Protein 8U77 (pdb70)

Nearest PDB structures (foldseek):
  8u77-assembly3_E  TM=1.010E+00  e=1.715E-10  Saccharomyces cerevisiae
  8u77-assembly2_C  TM=9.886E-01  e=6.162E-10  Saccharomyces cerevisiae
  7uhe-assembly1_A  TM=9.486E-01  e=2.747E-10  Saccharomyces
  6lqz-assembly1_A  TM=8.870E-01  e=6.954E-09  Saccharomyces cerevisiae S288C
  5sva-assembly1_n  TM=7.171E-01  e=4.517E-07  Saccharomyces cerevisiae

Sequence (318 aa):
SVDLEKLAFGLTKLNEDDLVGVVQMVTDNKTPEMNVTNNVVEEGEFIIDLYSLPEGLLKSLWDYVKKNTEPKLLLKINLKKSVKGSVDLEKLAFGLTKLNEDDLVGVVQMVTDNKTPEMNVTNNNVEEGEFIIDLYSLPEGLLKSLWDYVKKNEPKLLLKINLKKVDLEKLAFGLTKLNEDDLVGVVQMVTDNKTPEMNVTNNVEEGEFIIDLYSLPEGLLKSLWDYVKKNTEPKLLLKINLSVDLEKLAFGLTKLNEDDLVGVVQMVTDNKTPEMNVTNNNVEEGEFIIDLYSLPEGLLKSLWDYVKKNTEPKLLLKINL

B-factor: mean 19.62, std 9.45, range [5.04, 66.41]

InterPro domains:
  IPR005033 YEATS [PTHR23195] (4-217)
  IPR016665 SAS complex subunit SAS5/transcription initiation factor TFIID subunit 14 [PIRSF016551] (2-243)
  IPR027353 NET domain [PF17035] (181-241)
  IPR038704 YEATS superfamily [G3DSA:2.60.40.1970] (1-137)
  IPR055129 YEATS domain [PF03366] (28-108)
  IPR055129 YEATS domain [PS51037] (1-134)

Solvent-accessible surface area: 15927 Å² total; per-residue (Å²): 145,18,62,31,41,94,0,0,51,8,0,17,101,12,94,95,118,32,2,68,22,0,8,96,44,0,49,101,79,78,58,112,131,20,88,14,55,50,54,124,136,63,14,18,11,37,0,22,0,57,32,12,63,85,51,17,8,112,54,0,67,52,49,6,114,175,57,101,85,29,50,0,18,0,22,0,47,49,131,115,89,65,17,43,82,2,33,6,9,95,0,0,31,9,0,20,139,12,91,74,111,44,1,54,35,6,7,98,53,1,48,101,81,78,57,114,47,20,29,23,48,50,62,122,128,97,14,30,28,30,2,1,0,22,7,0,62,49,55,18,0,98,59,3,46,86,88,10,149,171,103,103,23,28,0,18,0,41,0,38,40,126,193,37,33,27,18,104,0,0,52,10,0,17,104,12,94,108,115,31,0,55,28,2,5,100,43,1,47,101,62,74,34,124,77,7,87,24,53,42,74,124,176,126,18,39,19,30,2,23,0,55,31,13,18,27,0,9,4,90,21,0,68,71,73,6,116,162,58,100,32,18,42,0,16,0,42,0,79,101,142,12,57,29,34,94,0,0,40,4,0,19,112,12,91,116,116,42,3,60,37,7,4,100,55,1,49,102,76,77,57,118,139,18,84,16,52,48,72,122,161,115,21,26,16,30,1,15,1,59,42,9,64,104,55,27,2,93,66,4,38,77,74,0,140,159,66,70,53,32,70,0,11,0,38,0,46,110

Secondary structure (DSSP, 8-state):
---HHHHHHHHTTS-HHHHHHHHHHHHHH--GGG--EEETTTTEEEEEGGGS-HHHHHHHHHHHHHT-/-EEEEEEEEPP-/-EETTEEHHHHHHHHTTS-HHHHHHHHHHHHHH--TTS--EEETTTTEEEE-GGGS-HHHHHHHHHHHHH-/-EEEEEEEE---/--HHHHHHHHTTS-HHHHHHHHHHHHHH--GGG--EEETTTTEEEE-GGGS-HHHHHHHHHHHHHT-/-EEEEEEEE-/---HHHHHHHHTTS-HHHHHHHHHHHHHH--GGG--EEETTTTEEEE-GGGS-HHHHHHHHHHHHHH-/-EEEEEEEE-

Structure (mmCIF, N/CA/C/O backbone):
data_8U77
#
_entry.id   8U77
#
_cell.length_a   46.780
_cell.length_b   64.610
_cell.length_c   64.490
_cell.angle_alpha   90.00
_cell.angle_beta   101.53
_cell.angle_gamma   90.00
#
_symmetry.space_group_name_H-M   'P 1 21 1'
#
loop_
_entity.id
_entity.type
_entity.pdbx_description
1 polymer 'Transcription initiation factor TFIID subunit 14'
2 polymer 'Protein YNG1'
3 water water
#
loop_
_atom_site.group_PDB
_atom_site.id
_atom_site.type_symbol
_atom_site.label_atom_id
_atom_site.label_alt_id
_atom_site.label_comp_id
_atom_site.label_asym_id
_atom_site.label_entity_id
_atom_site.label_seq_id
_atom_site.pdbx_PDB_ins_code
_atom_site.Cartn_x
_atom_site.Cartn_y
_atom_site.Cartn_z
_atom_site.occupancy
_atom_site.B_iso_or_equiv
_atom_site.auth_seq_id
_atom_site.auth_comp_id
_atom_site.auth_asym_id
_atom_site.auth_atom_id
_atom_site.pdbx_PDB_model_num
ATOM 1 N N . SER A 1 5 ? 25.430 -0.713 -6.618 1.00 37.91 176 SER A N 1
ATOM 2 C CA . SER A 1 5 ? 24.091 -1.290 -6.671 1.00 34.29 176 SER A CA 1
ATOM 3 C C . SER A 1 5 ? 23.640 -1.693 -5.267 1.00 39.41 176 SER A C 1
ATOM 4 O O . SER A 1 5 ? 24.326 -2.453 -4.581 1.00 39.52 176 SER A O 1
ATOM 7 N N . VAL A 1 6 ? 22.484 -1.175 -4.845 1.00 30.20 177 VAL A N 1
ATOM 8 C CA . VAL A 1 6 ? 22.026 -1.372 -3.474 1.00 22.46 177 VAL A CA 1
ATOM 9 C C . VAL A 1 6 ? 21.653 -2.828 -3.239 1.00 20.93 177 VAL A C 1
ATOM 10 O O . VAL A 1 6 ? 20.962 -3.454 -4.053 1.00 15.05 177 VAL A O 1
ATOM 14 N N . ASP A 1 7 ? 22.099 -3.370 -2.107 1.00 22.25 178 ASP A N 1
ATOM 15 C CA . ASP A 1 7 ? 21.674 -4.696 -1.676 1.00 20.42 178 ASP A CA 1
ATOM 16 C C . ASP A 1 7 ? 20.269 -4.540 -1.100 1.00 20.12 178 ASP A C 1
ATOM 17 O O . ASP A 1 7 ? 20.092 -3.928 -0.043 1.00 15.87 178 ASP A O 1
ATOM 22 N N . LEU A 1 8 ? 19.268 -5.097 -1.789 1.00 12.72 179 LEU A N 1
ATOM 23 C CA . LEU A 1 8 ? 17.878 -4.804 -1.442 1.00 14.43 179 LEU A CA 1
ATOM 24 C C . LEU A 1 8 ? 17.470 -5.415 -0.106 1.00 15.28 179 LEU A C 1
ATOM 25 O O . LEU A 1 8 ? 16.647 -4.835 0.613 1.00 14.65 179 LEU A O 1
ATOM 30 N N . GLU A 1 9 ? 18.021 -6.576 0.240 1.00 15.99 180 GLU A N 1
ATOM 31 C CA . GLU A 1 9 ? 17.647 -7.221 1.493 1.00 14.51 180 GLU A CA 1
ATOM 32 C C . GLU A 1 9 ? 18.263 -6.499 2.680 1.00 16.28 180 GLU A C 1
ATOM 33 O O . GLU A 1 9 ? 17.637 -6.388 3.742 1.00 11.83 180 GLU A O 1
ATOM 39 N N . LYS A 1 10 ? 19.492 -5.999 2.516 1.00 15.41 181 LYS A N 1
ATOM 40 C CA . LYS A 1 10 ? 20.094 -5.161 3.547 1.00 16.58 181 LYS A CA 1
ATOM 41 C C . LYS A 1 10 ? 19.360 -3.835 3.663 1.00 15.30 181 LYS A C 1
ATOM 42 O O . LYS A 1 10 ? 19.244 -3.277 4.760 1.00 13.57 181 LYS A O 1
ATOM 48 N N . LEU A 1 11 ? 18.862 -3.316 2.539 1.00 13.88 182 LEU A N 1
ATOM 49 C CA . LEU A 1 11 ? 18.055 -2.102 2.575 1.00 17.70 182 LEU A CA 1
ATOM 50 C C . LEU A 1 11 ? 16.773 -2.330 3.361 1.00 10.70 182 LEU A C 1
ATOM 51 O O . LEU A 1 11 ? 16.418 -1.532 4.233 1.00 8.54 182 LEU A O 1
ATOM 56 N N . ALA A 1 12 ? 16.049 -3.406 3.037 1.00 11.00 183 ALA A N 1
ATOM 57 C CA . ALA A 1 12 ? 14.792 -3.694 3.719 1.00 12.53 183 ALA A CA 1
ATOM 58 C C . ALA A 1 12 ? 15.016 -3.848 5.216 1.00 10.10 183 ALA A C 1
ATOM 59 O O . ALA A 1 12 ? 14.280 -3.277 6.031 1.00 9.63 183 ALA A O 1
ATOM 61 N N . PHE A 1 13 ? 16.042 -4.612 5.595 1.00 10.32 184 PHE A N 1
ATOM 62 C CA . PHE A 1 13 ? 16.374 -4.765 7.007 1.00 10.78 184 PHE A CA 1
ATOM 63 C C . PHE A 1 13 ? 16.720 -3.424 7.638 1.00 12.24 184 PHE A C 1
ATOM 64 O O . PHE A 1 13 ? 16.226 -3.087 8.720 1.00 11.98 184 PHE A O 1
ATOM 72 N N . GLY A 1 14 ? 17.582 -2.648 6.977 1.00 9.97 185 GLY A N 1
ATOM 73 C CA . GLY A 1 14 ? 17.998 -1.373 7.537 1.00 14.93 185 GLY A CA 1
ATOM 74 C C . GLY A 1 14 ? 16.850 -0.397 7.696 1.00 8.95 185 GLY A C 1
ATOM 75 O O . GLY A 1 14 ? 16.846 0.420 8.620 1.00 14.36 185 GLY A O 1
ATOM 76 N N . LEU A 1 15 ? 15.859 -0.476 6.809 1.00 6.81 186 LEU A N 1
ATOM 77 C CA . LEU A 1 15 ? 14.691 0.389 6.918 1.00 8.50 186 LEU A CA 1
ATOM 78 C C . LEU A 1 15 ? 13.937 0.156 8.227 1.00 9.38 186 LEU A C 1
ATOM 79 O O . LEU A 1 15 ? 13.397 1.106 8.810 1.00 11.18 186 LEU A O 1
ATOM 84 N N . THR A 1 16 ? 13.906 -1.086 8.720 1.00 10.87 187 THR A N 1
ATOM 85 C CA . THR A 1 16 ? 13.227 -1.357 9.986 1.00 14.15 187 THR A CA 1
ATOM 86 C C . THR A 1 16 ? 14.001 -0.828 11.183 1.00 17.10 187 THR A C 1
ATOM 87 O O . THR A 1 16 ? 13.471 -0.847 12.300 1.00 13.83 187 THR A O 1
ATOM 91 N N . LYS A 1 17 ? 15.239 -0.383 10.983 1.00 14.45 188 LYS A N 1
ATOM 92 C CA . LYS A 1 17 ? 16.044 0.163 12.063 1.00 13.06 188 LYS A CA 1
ATOM 93 C C . LYS A 1 17 ? 15.814 1.653 12.259 1.00 16.41 188 LYS A C 1
ATOM 94 O O . LYS A 1 17 ? 16.383 2.239 13.183 1.00 16.55 188 LYS A O 1
ATOM 100 N N . LEU A 1 18 ? 15.004 2.274 11.411 1.00 12.87 189 LEU A N 1
ATOM 101 C CA . LEU A 1 18 ? 14.690 3.685 11.546 1.00 17.11 189 LEU A CA 1
ATOM 102 C C . LEU A 1 18 ? 13.654 3.890 12.643 1.00 18.02 189 LEU A C 1
ATOM 103 O O . LEU A 1 18 ? 12.828 3.015 12.913 1.00 16.94 189 LEU A O 1
ATOM 108 N N . ASN A 1 19 ? 13.699 5.058 13.281 1.00 14.27 190 ASN A N 1
ATOM 109 C CA . ASN A 1 19 ? 12.616 5.387 14.193 1.00 18.75 190 ASN A CA 1
ATOM 110 C C . ASN A 1 19 ? 11.353 5.730 13.397 1.00 19.03 190 ASN A C 1
ATOM 111 O O . ASN A 1 19 ? 11.351 5.764 12.161 1.00 12.91 190 ASN A O 1
ATOM 116 N N . GLU A 1 20 ? 10.265 5.978 14.129 1.00 18.18 191 GLU A N 1
ATOM 117 C CA . GLU A 1 20 ? 8.960 6.148 13.495 1.00 18.36 191 GLU A CA 1
ATOM 118 C C . GLU A 1 20 ? 8.953 7.341 12.545 1.00 16.47 191 GLU A C 1
ATOM 119 O O . GLU A 1 20 ? 8.473 7.242 11.408 1.00 14.54 191 GLU A O 1
ATOM 125 N N . ASP A 1 21 ? 9.481 8.483 12.992 1.00 11.31 192 ASP A N 1
ATOM 126 C CA . ASP A 1 21 ? 9.500 9.664 12.135 1.00 13.94 192 ASP A CA 1
ATOM 127 C C . ASP A 1 21 ? 10.334 9.428 10.879 1.00 14.96 192 ASP A C 1
ATOM 128 O O . ASP A 1 21 ? 9.915 9.776 9.769 1.00 11.68 192 ASP A O 1
ATOM 133 N N . ASP A 1 22 ? 11.525 8.844 11.032 1.00 14.71 193 ASP A N 1
ATOM 134 C CA . ASP A 1 22 ? 12.361 8.612 9.859 1.00 14.24 193 ASP A CA 1
ATOM 135 C C . ASP A 1 22 ? 11.735 7.599 8.911 1.00 10.79 193 ASP A C 1
ATOM 136 O O . ASP A 1 22 ? 11.920 7.696 7.693 1.00 11.22 193 ASP A O 1
ATOM 141 N N . LEU A 1 23 ? 10.994 6.627 9.434 1.00 13.32 194 LEU A N 1
ATOM 142 C CA . LEU A 1 23 ? 10.356 5.666 8.543 1.00 11.92 194 LEU A CA 1
ATOM 143 C C . LEU A 1 23 ? 9.194 6.309 7.791 1.00 12.34 194 LEU A C 1
ATOM 144 O O . LEU A 1 23 ? 8.947 5.986 6.623 1.00 12.11 194 LEU A O 1
ATOM 149 N N . VAL A 1 24 ? 8.474 7.226 8.446 1.00 9.77 195 VAL A N 1
ATOM 150 C CA . VAL A 1 24 ? 7.469 8.030 7.753 1.00 11.34 195 VAL A CA 1
ATOM 151 C C . VAL A 1 24 ? 8.122 8.856 6.655 1.00 11.04 195 VAL A C 1
ATOM 152 O O . VAL A 1 24 ? 7.546 9.056 5.578 1.00 10.38 195 VAL A O 1
ATOM 156 N N . GLY A 1 25 ? 9.332 9.356 6.913 1.00 11.36 196 GLY A N 1
ATOM 157 C CA . GLY A 1 25 ? 10.068 10.063 5.876 1.00 11.60 196 GLY A CA 1
ATOM 158 C C . GLY A 1 25 ? 10.395 9.183 4.684 1.00 10.46 196 GLY A C 1
ATOM 159 O O . GLY A 1 25 ? 10.437 9.657 3.545 1.00 10.71 196 GLY A O 1
ATOM 160 N N . VAL A 1 26 ? 10.648 7.895 4.929 1.00 10.10 197 VAL A N 1
ATOM 161 C CA . VAL A 1 26 ? 10.807 6.940 3.830 1.00 10.54 197 VAL A CA 1
ATOM 162 C C . VAL A 1 26 ? 9.517 6.829 3.033 1.00 10.31 197 VAL A C 1
ATOM 163 O O . VAL A 1 26 ? 9.526 6.808 1.796 1.00 8.97 197 VAL A O 1
ATOM 167 N N . VAL A 1 27 ? 8.392 6.711 3.739 1.00 11.30 198 VAL A N 1
ATOM 168 C CA . VAL A 1 27 ? 7.092 6.648 3.081 1.00 9.80 198 VAL A CA 1
ATOM 169 C C . VAL A 1 27 ? 6.858 7.906 2.257 1.00 11.85 198 VAL A C 1
ATOM 170 O O . VAL A 1 27 ? 6.379 7.841 1.117 1.00 8.91 198 VAL A O 1
ATOM 174 N N . GLN A 1 28 ? 7.217 9.067 2.814 1.00 10.37 199 GLN A N 1
ATOM 175 C CA . GLN A 1 28 ? 7.071 10.329 2.092 1.00 11.27 199 GLN A CA 1
ATOM 176 C C . GLN A 1 28 ? 7.879 10.318 0.803 1.00 8.16 199 GLN A C 1
ATOM 177 O O . GLN A 1 28 ? 7.363 10.645 -0.273 1.00 7.61 199 GLN A O 1
ATOM 183 N N . MET A 1 29 ? 9.157 9.944 0.895 1.00 9.07 200 MET A N 1
ATOM 184 C CA . MET A 1 29 ? 10.011 9.940 -0.289 1.00 11.35 200 MET A CA 1
ATOM 185 C C . MET A 1 29 ? 9.492 8.965 -1.340 1.00 9.94 200 MET A C 1
ATOM 186 O O . MET A 1 29 ? 9.500 9.270 -2.538 1.00 10.58 200 MET A O 1
ATOM 191 N N . VAL A 1 30 ? 9.008 7.798 -0.912 1.00 9.34 201 VAL A N 1
ATOM 192 C CA . VAL A 1 30 ? 8.552 6.807 -1.880 1.00 8.54 201 VAL A CA 1
ATOM 193 C C . VAL A 1 30 ? 7.266 7.266 -2.552 1.00 7.71 201 VAL A C 1
ATOM 194 O O . VAL A 1 30 ? 7.135 7.189 -3.778 1.00 12.36 201 VAL A O 1
ATOM 198 N N . THR A 1 31 ? 6.298 7.756 -1.771 1.00 9.60 202 THR A N 1
ATOM 199 C CA . THR A 1 31 ? 5.046 8.174 -2.397 1.00 10.74 202 THR A CA 1
ATOM 200 C C . THR A 1 31 ? 5.248 9.390 -3.295 1.00 10.27 202 THR A C 1
ATOM 201 O O . THR A 1 31 ? 4.573 9.509 -4.323 1.00 11.28 202 THR A O 1
ATOM 205 N N . ASP A 1 32 ? 6.198 10.273 -2.961 1.00 9.07 203 ASP A N 1
ATOM 206 C CA . ASP A 1 32 ? 6.453 11.440 -3.803 1.00 11.41 203 ASP A CA 1
ATOM 207 C C . ASP A 1 32 ? 7.138 11.079 -5.115 1.00 14.90 203 ASP A C 1
ATOM 208 O O . ASP A 1 32 ? 7.102 11.873 -6.059 1.00 18.80 203 ASP A O 1
ATOM 213 N N . ASN A 1 33 ? 7.772 9.916 -5.193 1.00 11.23 204 ASN A N 1
ATOM 214 C CA . ASN A 1 33 ? 8.512 9.528 -6.382 1.00 13.35 204 ASN A CA 1
ATOM 215 C C . ASN A 1 33 ? 7.881 8.353 -7.107 1.00 15.8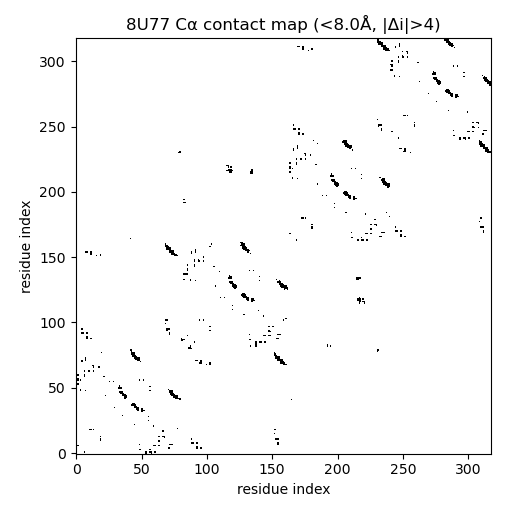7 204 ASN A C 1
ATOM 216 O O . ASN A 1 33 ? 8.393 7.937 -8.150 1.00 14.98 204 ASN A O 1
AT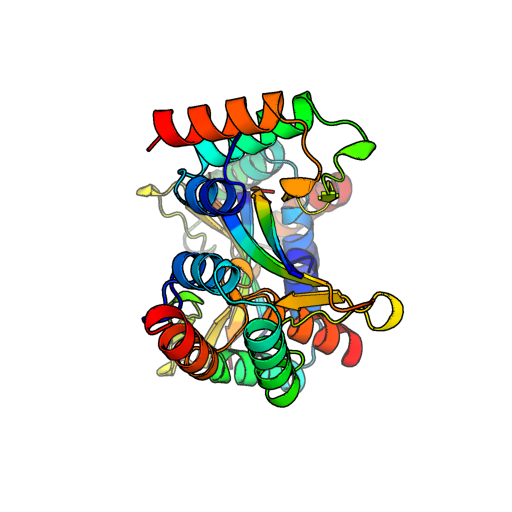OM 221 N N . LYS A 1 34 ? 6.776 7.828 -6.600 1.00 11.83 205 LYS A N 1
ATOM 222 C CA . LYS A 1 34 ? 6.252 6.571 -7.100 1.00 13.82 205 LYS A CA 1
ATOM 223 C C . LYS A 1 34 ? 5.496 6.753 -8.413 1.00 11.73 205 LYS A C 1
ATOM 224 O O . LYS A 1 34 ? 4.963 7.824 -8.724 1.00 10.82 205 LYS A O 1
ATOM 230 N N . THR A 1 35 ? 5.528 5.704 -9.214 1.00 13.35 206 THR A N 1
ATOM 231 C CA . THR A 1 35 ? 4.757 5.541 -10.434 1.00 12.61 206 THR A CA 1
ATOM 232 C C . THR A 1 35 ? 4.046 4.204 -10.320 1.00 11.93 206 THR A C 1
ATOM 233 O O . THR A 1 35 ? 4.407 3.380 -9.474 1.00 14.22 206 THR A O 1
ATOM 237 N N . PRO A 1 36 ? 3.024 3.955 -11.142 1.00 13.45 207 PRO A N 1
ATOM 238 C CA . PRO A 1 36 ? 2.335 2.657 -11.044 1.00 13.65 207 PRO A CA 1
ATOM 239 C C . PRO A 1 36 ? 3.260 1.469 -11.226 1.00 16.46 207 PRO A C 1
ATOM 240 O O . PRO A 1 36 ? 3.022 0.418 -10.618 1.00 14.87 207 PRO A O 1
ATOM 244 N N . GLU A 1 37 ? 4.326 1.611 -12.019 1.00 12.18 208 GLU A N 1
ATOM 245 C CA . GLU A 1 37 ? 5.220 0.489 -12.284 1.00 17.27 208 GLU A CA 1
ATOM 246 C C . GLU A 1 37 ? 6.080 0.102 -11.086 1.00 13.53 208 GLU A C 1
ATOM 247 O O . GLU A 1 37 ? 6.628 -1.001 -11.080 1.00 13.11 208 GLU A O 1
ATOM 253 N N . MET A 1 38 ? 6.231 0.959 -10.078 1.00 12.43 209 MET A N 1
ATOM 254 C CA . MET A 1 38 ? 7.035 0.527 -8.938 1.00 14.68 209 MET A CA 1
ATOM 255 C C . MET A 1 38 ? 6.247 -0.268 -7.911 1.00 13.90 209 MET A C 1
ATOM 256 O O . MET A 1 38 ? 6.809 -0.606 -6.863 1.00 14.68 209 MET A O 1
ATOM 261 N N . ASN A 1 39 ? 4.973 -0.558 -8.177 1.00 12.92 210 ASN A N 1
ATOM 262 C CA . ASN A 1 39 ? 4.223 -1.582 -7.450 1.00 19.41 210 ASN A CA 1
ATOM 263 C C . ASN A 1 39 ? 4.155 -1.290 -5.951 1.00 16.35 210 ASN A C 1
ATOM 264 O O . ASN A 1 39 ? 4.180 -2.200 -5.119 1.00 13.55 210 ASN A O 1
ATOM 269 N N . VAL A 1 40 ? 4.069 -0.010 -5.608 1.00 14.43 211 VAL A N 1
ATOM 270 C CA . VAL A 1 40 ? 3.897 0.401 -4.222 1.00 11.90 211 VAL A CA 1
ATOM 271 C C . VAL A 1 40 ? 2.424 0.282 -3.863 1.00 13.41 211 VAL A C 1
ATOM 272 O O . VAL A 1 40 ? 1.560 0.858 -4.535 1.00 13.89 211 VAL A O 1
ATOM 276 N N . THR A 1 41 ? 2.130 -0.474 -2.814 1.00 11.86 212 THR A N 1
ATOM 277 C CA . THR A 1 41 ? 0.769 -0.577 -2.313 1.00 15.22 212 THR A CA 1
ATOM 278 C C . THR A 1 41 ? 0.560 0.472 -1.234 1.00 10.80 212 THR A C 1
ATOM 279 O O . THR A 1 41 ? 1.334 0.543 -0.276 1.00 16.91 212 THR A O 1
ATOM 283 N N . ASN A 1 42 ? -0.473 1.294 -1.396 1.00 11.07 213 ASN A N 1
ATOM 284 C CA . ASN A 1 42 ? -0.861 2.271 -0.378 1.00 13.08 213 ASN A CA 1
ATOM 285 C C . ASN A 1 42 ? -2.361 2.117 -0.154 1.00 20.31 213 ASN A C 1
ATOM 286 O O . ASN A 1 42 ? -3.174 2.709 -0.871 1.00 17.21 213 ASN A O 1
ATOM 291 N N . ASN A 1 43 ? -2.719 1.289 0.823 1.00 18.09 214 ASN A N 1
ATOM 292 C CA . ASN A 1 43 ? -4.100 1.183 1.277 1.00 20.07 214 ASN A CA 1
ATOM 293 C C . ASN A 1 43 ? -4.420 2.460 2.035 1.00 19.48 214 ASN A C 1
ATOM 294 O O . ASN A 1 43 ? -4.125 2.599 3.224 1.00 22.66 214 ASN A O 1
ATOM 299 N N A VAL A 1 44 ? -5.022 3.410 1.322 0.26 18.67 215 VAL A N 1
ATOM 300 N N B VAL A 1 44 ? -5.027 3.406 1.323 0.74 18.52 215 VAL A N 1
ATOM 301 C CA A VAL A 1 44 ? -5.272 4.738 1.867 0.26 19.58 215 VAL A CA 1
ATOM 302 C CA B VAL A 1 44 ? -5.272 4.736 1.863 0.74 19.44 215 VAL A CA 1
ATOM 303 C C A VAL A 1 44 ? -6.289 4.671 3.002 0.26 25.74 215 VAL A C 1
ATOM 304 C C B VAL A 1 44 ? -6.289 4.673 2.998 0.74 25.83 215 VAL A C 1
ATOM 305 O O A VAL A 1 44 ? -6.177 5.397 3.997 0.26 24.59 215 VAL A O 1
ATOM 306 O O B VAL A 1 44 ? -6.175 5.403 3.989 0.74 24.51 215 VAL A O 1
ATOM 313 N N . GLU A 1 45 ? -7.287 3.790 2.880 1.00 27.46 216 GLU A N 1
ATOM 314 C CA . GLU A 1 45 ? -8.258 3.607 3.960 1.00 37.15 216 GLU A CA 1
ATOM 315 C C . GLU A 1 45 ? -7.596 3.136 5.248 1.00 38.34 216 GLU A C 1
ATOM 316 O O . GLU A 1 45 ? -7.955 3.587 6.343 1.00 39.52 216 GLU A O 1
ATOM 322 N N . GLU A 1 46 ? -6.636 2.227 5.142 1.00 37.04 217 GLU A N 1
ATOM 323 C CA . GLU A 1 46 ? -6.048 1.597 6.313 1.00 29.22 217 GLU A CA 1
ATOM 324 C C . GLU A 1 46 ? -4.758 2.268 6.764 1.00 31.52 217 GLU A C 1
ATOM 325 O O . GLU A 1 46 ? -4.182 1.850 7.774 1.00 31.07 217 GLU A O 1
ATOM 331 N N . GLY A 1 47 ? -4.304 3.298 6.056 1.00 27.49 218 GLY A N 1
ATOM 332 C CA . GLY A 1 47 ? -3.073 3.982 6.420 1.00 21.38 218 GLY A CA 1
ATOM 333 C C . GLY A 1 47 ? -1.846 3.097 6.371 1.00 23.82 218 GLY A C 1
ATOM 334 O O . GLY A 1 47 ? -0.942 3.246 7.203 1.00 25.04 218 GLY A O 1
ATOM 335 N N . GLU A 1 48 ? -1.791 2.170 5.418 1.00 22.60 219 GLU A N 1
ATOM 336 C CA . GLU A 1 48 ? -0.676 1.242 5.343 1.00 21.39 219 GLU A CA 1
ATOM 337 C C . GLU A 1 48 ? -0.036 1.270 3.963 1.00 21.13 219 GLU A C 1
ATOM 338 O O . GLU A 1 48 ? -0.697 1.467 2.937 1.00 14.66 219 GLU A O 1
ATOM 344 N N . PHE A 1 49 ? 1.272 1.067 3.966 1.00 11.77 220 PHE A N 1
ATOM 345 C CA . PHE A 1 49 ? 2.095 1.049 2.773 1.00 22.58 220 PHE A CA 1
ATOM 346 C C . PHE A 1 49 ? 2.773 -0.306 2.701 1.00 17.31 220 PHE A C 1
ATOM 347 O O . PHE A 1 49 ? 3.187 -0.851 3.728 1.00 17.13 220 PHE A O 1
ATOM 355 N N . ILE A 1 50 ? 2.890 -0.852 1.500 1.00 13.74 221 ILE A N 1
ATOM 356 C CA . ILE A 1 50 ? 3.728 -2.019 1.275 1.00 14.78 221 ILE A CA 1
ATOM 357 C C . ILE A 1 50 ? 4.697 -1.667 0.160 1.00 15.31 221 ILE A C 1
ATOM 358 O O . ILE A 1 50 ? 4.279 -1.429 -0.981 1.00 16.32 221 ILE A O 1
ATOM 363 N N . ILE A 1 51 ? 5.980 -1.615 0.492 1.00 16.66 222 ILE A N 1
ATOM 364 C CA . ILE A 1 51 ? 7.026 -1.274 -0.460 1.00 12.17 222 ILE A CA 1
ATOM 365 C C . ILE A 1 51 ? 7.667 -2.554 -0.969 1.00 19.57 222 ILE A C 1
ATOM 366 O O . ILE A 1 51 ? 8.104 -3.403 -0.181 1.00 12.35 222 ILE A O 1
ATOM 371 N N . ASP A 1 52 ? 7.712 -2.688 -2.286 1.00 16.18 223 ASP A N 1
ATOM 372 C CA . ASP A 1 52 ? 8.441 -3.746 -2.967 1.00 15.27 223 ASP A CA 1
ATOM 373 C C . ASP A 1 52 ? 9.709 -3.101 -3.521 1.00 14.16 223 ASP A C 1
ATOM 374 O O . ASP A 1 52 ? 9.691 -2.474 -4.583 1.00 10.98 223 ASP A O 1
ATOM 379 N N . LEU A 1 53 ? 10.812 -3.241 -2.786 1.00 11.54 224 LEU A N 1
ATOM 380 C CA . LEU A 1 53 ? 12.060 -2.608 -3.201 1.00 11.53 224 LEU A CA 1
ATOM 381 C C . LEU A 1 53 ? 12.531 -3.131 -4.553 1.00 15.62 224 LEU A C 1
ATOM 382 O O . LEU A 1 53 ? 13.227 -2.425 -5.287 1.00 13.53 224 LEU A O 1
ATOM 387 N N . TYR A 1 54 ? 12.151 -4.357 -4.903 1.00 14.93 225 TYR A N 1
ATOM 388 C CA . TYR A 1 54 ? 12.589 -4.984 -6.141 1.00 12.43 225 TYR A CA 1
ATOM 389 C C . TYR A 1 54 ? 11.959 -4.347 -7.373 1.00 18.10 225 TYR A C 1
ATOM 390 O O . TYR A 1 54 ? 12.392 -4.638 -8.492 1.00 18.14 225 TYR A O 1
ATOM 399 N N . SER A 1 55 ? 10.960 -3.486 -7.193 1.00 14.03 226 SER A N 1
ATOM 400 C CA . SER A 1 55 ? 10.314 -2.782 -8.290 1.00 18.21 226 SER A CA 1
ATOM 401 C C . SER A 1 55 ? 10.712 -1.316 -8.355 1.00 16.27 226 SER A C 1
ATOM 402 O O . SER A 1 55 ? 10.195 -0.586 -9.208 1.00 12.87 226 SER A O 1
ATOM 405 N N . LEU A 1 56 ? 11.635 -0.850 -7.446 1.00 10.61 227 LEU A N 1
ATOM 406 C CA . LEU A 1 56 ? 12.029 0.548 -7.442 1.00 10.63 227 LEU A CA 1
ATOM 407 C C . LEU A 1 56 ? 13.244 0.758 -8.339 1.00 11.64 227 LEU A C 1
ATOM 408 O O . LEU A 1 56 ? 14.090 -0.133 -8.467 1.00 10.10 227 LEU A O 1
ATOM 413 N N . PRO A 1 57 ? 13.348 1.928 -8.963 1.00 11.98 228 PRO A N 1
ATOM 414 C CA . PRO A 1 57 ? 14.543 2.240 -9.753 1.00 14.64 228 PRO A CA 1
ATOM 415 C C . PRO A 1 57 ? 15.763 2.428 -8.861 1.00 17.53 228 PRO A C 1
ATOM 416 O O . PRO A 1 57 ? 15.665 2.730 -7.670 1.00 11.60 228 PRO A O 1
ATOM 420 N N . GLU A 1 58 ? 16.936 2.258 -9.476 1.00 14.54 229 GLU A N 1
ATOM 421 C CA . GLU A 1 58 ? 18.185 2.220 -8.718 1.00 18.85 229 GLU A CA 1
ATOM 422 C C . GLU A 1 58 ? 18.487 3.551 -8.033 1.00 12.88 229 GLU A C 1
ATOM 423 O O . GLU A 1 58 ? 19.067 3.566 -6.943 1.00 16.35 229 GLU A O 1
ATOM 429 N N . GLY A 1 59 ? 18.098 4.673 -8.640 1.00 12.72 230 GLY A N 1
ATOM 430 C CA . GLY A 1 59 ? 18.332 5.959 -7.998 1.00 16.19 230 GLY A CA 1
ATOM 431 C C . GLY A 1 59 ? 17.553 6.114 -6.703 1.00 20.29 230 GLY A C 1
ATOM 432 O O . GLY A 1 59 ? 18.079 6.593 -5.693 1.00 15.11 230 GLY A O 1
ATOM 433 N N . LEU A 1 60 ? 16.281 5.714 -6.719 1.00 15.86 231 LEU A N 1
ATOM 434 C CA . LEU A 1 60 ? 15.474 5.768 -5.506 1.00 14.18 231 LEU A CA 1
ATOM 435 C C . LEU A 1 60 ? 15.996 4.802 -4.452 1.00 17.49 231 LEU A C 1
ATOM 436 O O . LEU A 1 60 ? 16.038 5.135 -3.261 1.00 15.08 231 LEU A O 1
ATOM 441 N N . LEU A 1 61 ? 16.406 3.603 -4.871 1.00 12.26 232 LEU A N 1
ATOM 442 C CA . LEU A 1 61 ? 16.996 2.654 -3.935 1.00 11.84 232 LEU A CA 1
ATOM 443 C C . LEU A 1 61 ? 18.260 3.223 -3.310 1.00 13.69 232 LEU A C 1
ATOM 444 O O . LEU A 1 61 ? 18.483 3.082 -2.105 1.00 11.26 232 LEU A O 1
ATOM 449 N N . LYS A 1 62 ? 19.102 3.870 -4.120 1.00 14.99 233 LYS A N 1
ATOM 450 C CA . LYS A 1 62 ? 20.296 4.507 -3.579 1.00 14.96 233 LYS A CA 1
ATOM 451 C C . LYS A 1 62 ? 19.942 5.619 -2.600 1.00 14.52 233 LYS A C 1
ATOM 452 O O . LYS A 1 62 ? 20.590 5.763 -1.556 1.00 15.92 233 LYS A O 1
ATOM 458 N N . SER A 1 63 ? 18.925 6.423 -2.922 1.00 13.79 234 SER A N 1
ATOM 459 C CA . SER A 1 63 ? 18.497 7.469 -1.999 1.00 13.51 234 SER A CA 1
ATOM 460 C C . SER A 1 63 ? 18.012 6.873 -0.686 1.00 11.55 234 SER A C 1
ATOM 461 O O . SER A 1 63 ? 18.299 7.409 0.390 1.00 10.55 234 SER A O 1
ATOM 464 N N . LEU A 1 64 ? 17.275 5.764 -0.758 1.00 12.93 235 LEU A N 1
ATOM 465 C CA . LEU A 1 64 ? 16.788 5.109 0.449 1.00 13.26 235 LEU A CA 1
ATOM 466 C C . LEU A 1 64 ? 17.935 4.546 1.274 1.00 13.91 235 LEU A C 1
ATOM 467 O O . LEU A 1 64 ? 17.944 4.673 2.504 1.00 10.93 235 LEU A O 1
ATOM 472 N N . TRP A 1 65 ? 18.910 3.924 0.611 1.00 15.14 236 TRP A N 1
ATOM 473 C CA . TRP A 1 65 ? 20.041 3.340 1.324 1.00 15.43 236 TRP A CA 1
ATOM 474 C C . TRP A 1 65 ? 20.848 4.415 2.044 1.00 13.15 236 TRP A C 1
ATOM 475 O O . TRP A 1 65 ? 21.143 4.289 3.237 1.00 11.70 236 TRP A O 1
ATOM 486 N N . ASP A 1 66 ? 21.196 5.493 1.335 1.00 10.46 237 ASP A N 1
ATOM 487 C CA . ASP A 1 66 ? 21.905 6.597 1.972 1.00 16.47 237 ASP A CA 1
ATOM 488 C C . ASP A 1 66 ? 21.085 7.191 3.112 1.00 17.25 237 ASP A C 1
ATOM 489 O O . ASP A 1 66 ? 21.637 7.584 4.147 1.00 17.10 237 ASP A O 1
ATOM 494 N N . TYR A 1 67 ? 19.760 7.255 2.941 1.00 15.76 238 TYR A N 1
ATOM 495 C CA . TYR A 1 67 ? 18.882 7.745 4.001 1.00 14.21 238 TYR A CA 1
ATOM 496 C C . TYR A 1 67 ? 18.964 6.859 5.234 1.00 14.71 238 TYR A C 1
ATOM 497 O O . TYR A 1 67 ? 18.985 7.354 6.368 1.00 11.50 238 TYR A O 1
ATOM 506 N N . VAL A 1 68 ? 19.004 5.544 5.029 1.00 11.51 239 VAL A N 1
ATOM 507 C CA . VAL A 1 68 ? 19.127 4.615 6.146 1.00 17.31 239 VAL A CA 1
ATOM 508 C C . VAL A 1 68 ? 20.464 4.805 6.846 1.00 14.84 239 VAL A C 1
ATOM 509 O O . VAL A 1 68 ? 20.529 4.902 8.076 1.00 12.55 239 VAL A O 1
ATOM 513 N N . LYS A 1 69 ? 21.550 4.871 6.069 1.00 13.74 240 LYS A N 1
ATOM 514 C CA . LYS A 1 69 ? 22.876 5.039 6.659 1.00 14.47 240 LYS A CA 1
ATOM 515 C C . LYS A 1 69 ? 22.985 6.356 7.416 1.00 13.86 240 LYS A C 1
ATOM 516 O O . LYS A 1 69 ? 23.598 6.416 8.489 1.00 17.55 240 LYS A O 1
ATOM 522 N N . LYS A 1 70 ? 22.381 7.422 6.884 1.00 14.26 241 LYS A N 1
ATOM 523 C CA . LYS A 1 70 ? 22.478 8.726 7.532 1.00 18.02 241 LYS A CA 1
ATOM 524 C C . LYS A 1 70 ? 21.693 8.783 8.839 1.00 19.09 241 LYS A C 1
ATOM 525 O O . LYS A 1 70 ? 22.040 9.560 9.735 1.00 19.77 241 LYS A O 1
ATOM 531 N N . ASN A 1 71 ? 20.642 7.979 8.974 1.00 13.49 242 ASN A N 1
ATOM 532 C CA . ASN A 1 71 ? 19.760 8.060 10.130 1.00 18.20 242 ASN A CA 1
ATOM 533 C C . ASN A 1 71 ? 19.878 6.848 11.045 1.00 20.12 242 ASN A C 1
ATOM 534 O O . ASN A 1 71 ? 18.965 6.565 11.829 1.00 18.76 242 ASN A O 1
ATOM 539 N N . THR A 1 72 ? 20.991 6.131 10.958 1.00 24.20 243 THR A N 1
ATOM 540 C CA . THR A 1 72 ? 21.319 5.068 11.900 1.00 26.96 243 THR A CA 1
ATOM 541 C C . THR A 1 72 ? 22.802 5.171 12.249 1.00 22.41 243 THR A C 1
ATOM 542 O O . THR A 1 72 ? 23.528 5.965 11.639 1.00 15.47 243 THR A O 1
ATOM 546 N N . GLU B 2 1 ? 12.577 -18.265 -4.670 1.00 24.45 1392 GLU B N 1
ATOM 547 C CA . GLU B 2 1 ? 13.129 -16.919 -4.773 1.00 19.75 1392 GLU B CA 1
ATOM 548 C C . GLU B 2 1 ? 12.538 -16.006 -3.709 1.00 19.28 1392 GLU B C 1
ATOM 549 O O . GLU B 2 1 ? 11.336 -15.729 -3.722 1.00 22.31 1392 GLU B O 1
ATOM 555 N N . PRO B 2 2 ? 13.384 -15.537 -2.792 1.00 17.61 1393 PRO B N 1
ATOM 556 C CA . PRO B 2 2 ? 12.896 -14.730 -1.669 1.00 14.27 1393 PRO B CA 1
ATOM 557 C C . PRO B 2 2 ? 12.872 -13.242 -1.979 1.00 19.02 1393 PRO B C 1
ATOM 558 O O . PRO B 2 2 ? 13.773 -12.690 -2.615 1.00 17.42 1393 PRO B O 1
ATOM 562 N N . LYS B 2 3 ? 11.812 -12.588 -1.514 1.00 12.00 1394 LYS B N 1
ATOM 563 C CA . LYS B 2 3 ? 11.704 -11.138 -1.577 1.00 17.98 1394 LYS B CA 1
ATOM 564 C C . LYS B 2 3 ? 11.199 -10.625 -0.238 1.00 13.55 1394 LYS B C 1
ATOM 565 O O . LYS B 2 3 ? 10.184 -11.106 0.272 1.00 14.04 1394 LYS B O 1
ATOM 571 N N . LEU B 2 4 ? 11.907 -9.661 0.330 1.00 9.20 1395 LEU B N 1
ATOM 572 C CA . LEU B 2 4 ? 11.453 -8.999 1.542 1.00 11.77 1395 LEU B CA 1
ATOM 573 C C . LEU B 2 4 ? 10.525 -7.856 1.148 1.00 15.86 1395 LEU B C 1
ATOM 574 O O . LEU B 2 4 ? 10.950 -6.906 0.483 1.00 18.57 1395 LEU B O 1
ATOM 579 N N . LEU B 2 5 ? 9.260 -7.961 1.534 1.00 12.86 1396 LEU B N 1
ATOM 580 C CA . LEU B 2 5 ? 8.328 -6.857 1.393 1.00 7.96 1396 LEU B CA 1
ATOM 581 C C . LEU B 2 5 ? 8.314 -6.064 2.690 1.00 13.45 1396 LEU B C 1
ATOM 582 O O . LEU B 2 5 ? 8.292 -6.639 3.782 1.00 14.23 1396 LEU B O 1
ATOM 587 N N . LEU B 2 6 ? 8.346 -4.744 2.570 1.00 10.28 1397 LEU B N 1
ATOM 588 C CA . LEU B 2 6 ? 8.335 -3.864 3.732 1.00 11.51 1397 LEU B CA 1
ATOM 589 C C . LEU B 2 6 ? 6.939 -3.273 3.872 1.00 11.55 1397 LEU B C 1
ATOM 590 O O . LEU B 2 6 ? 6.515 -2.450 3.055 1.00 12.94 1397 LEU B O 1
ATOM 595 N N . LYS B 2 7 ? 6.225 -3.708 4.899 1.00 12.19 1398 LYS B N 1
ATOM 596 C CA . LYS B 2 7 ? 4.907 -3.191 5.219 1.00 14.97 1398 LYS B CA 1
ATOM 597 C C . LYS B 2 7 ? 5.054 -2.157 6.321 1.00 14.56 1398 LYS B C 1
ATOM 598 O O . LYS B 2 7 ? 5.662 -2.434 7.360 1.00 16.20 1398 LYS B O 1
ATOM 604 N N . ILE B 2 8 ? 4.516 -0.967 6.088 1.00 11.31 1399 ILE B N 1
ATOM 605 C CA . ILE B 2 8 ? 4.588 0.125 7.049 1.00 13.06 1399 ILE B CA 1
ATOM 606 C C . ILE B 2 8 ? 3.168 0.562 7.359 1.00 13.75 1399 ILE B C 1
ATOM 607 O O . ILE B 2 8 ? 2.426 0.962 6.456 1.00 13.92 1399 ILE B O 1
ATOM 612 N N . ASN B 2 9 ? 2.787 0.471 8.626 1.00 12.90 1400 ASN B N 1
ATOM 613 C CA . ASN B 2 9 ? 1.471 0.899 9.074 1.00 18.54 1400 ASN B CA 1
ATOM 614 C C . ASN B 2 9 ? 1.606 2.257 9.737 1.00 16.49 1400 ASN B C 1
ATOM 615 O O . ASN B 2 9 ? 2.418 2.427 10.651 1.00 19.26 1400 ASN B O 1
ATOM 620 N N . LEU B 2 10 ? 0.834 3.220 9.257 1.00 14.58 1401 LEU B N 1
ATOM 621 C CA . LEU B 2 10 ? 0.893 4.581 9.759 1.00 18.41 1401 LEU B CA 1
ATOM 622 C C . LEU B 2 10 ? -0.186 4.823 10.802 1.00 20.31 1401 LEU B C 1
ATOM 623 O O . LEU B 2 10 ? -1.144 4.058 10.936 1.00 17.36 1401 LEU B O 1
ATOM 628 N N . LYS B 2 11 ? -0.004 5.905 11.550 1.00 25.41 1402 LYS B N 1
ATOM 629 C CA . LYS B 2 11 ? -1.033 6.370 12.463 1.00 35.84 1402 LYS B CA 1
ATOM 630 C C . LYS B 2 11 ? -2.299 6.687 11.669 1.00 31.36 1402 LYS B C 1
ATOM 631 O O . LYS B 2 11 ? -2.242 7.102 10.509 1.00 29.70 1402 LYS B O 1
ATOM 637 N N . LYS B 2 12 ? -3.453 6.465 12.279 1.00 37.22 1403 LYS B N 1
ATOM 638 C CA . LYS B 2 12 ? -4.702 6.761 11.579 1.00 33.53 1403 LYS B CA 1
ATOM 639 C C . LYS B 2 12 ? -5.350 8.033 12.105 1.00 28.47 1403 LYS B C 1
ATOM 640 O O . LYS B 2 12 ? -4.988 8.507 13.185 1.00 25.39 1403 LYS B O 1
ATOM 646 N N . SER C 1 1 ? 9.357 -6.454 15.825 1.00 27.97 172 SER C N 1
ATOM 647 C CA . SER C 1 1 ? 10.690 -6.511 16.417 1.00 31.23 172 SER C CA 1
ATOM 648 C C . SER C 1 1 ? 11.027 -7.903 16.966 1.00 28.17 172 SER C C 1
ATOM 649 O O . SER C 1 1 ? 11.670 -8.702 16.284 1.00 22.60 172 SER C O 1
ATOM 652 N N . VAL C 1 2 ? 10.607 -8.198 18.197 1.00 27.83 173 VAL C N 1
ATOM 653 C CA . VAL C 1 2 ? 11.016 -9.421 18.885 1.00 31.43 173 VAL C CA 1
ATOM 654 C C . VAL C 1 2 ? 9.795 -10.077 19.519 1.00 36.28 173 VAL C C 1
ATOM 655 O O . VAL C 1 2 ? 9.118 -9.459 20.351 1.00 38.24 173 VAL C O 1
ATOM 659 N N . LYS C 1 3 ? 9.518 -11.329 19.136 1.00 31.53 174 LYS C N 1
ATOM 660 C CA . LYS C 1 3 ? 8.543 -12.171 19.828 1.00 33.09 174 LYS C CA 1
ATOM 661 C C . LYS C 1 3 ? 9.310 -13.130 20.735 1.00 33.60 174 LYS C C 1
ATOM 662 O O . LYS C 1 3 ? 9.953 -14.070 20.256 1.00 29.61 174 LYS C O 1
ATOM 668 N N . GLY C 1 4 ? 9.237 -12.893 22.044 1.00 39.95 175 GLY C N 1
ATOM 669 C CA . GLY C 1 4 ? 10.004 -13.676 22.994 1.00 30.95 175 GLY C CA 1
ATOM 670 C C . GLY C 1 4 ? 11.495 -13.462 22.834 1.00 33.20 175 GLY C C 1
ATOM 671 O O . GLY C 1 4 ? 12.012 -12.383 23.140 1.00 42.19 175 GLY C O 1
ATOM 672 N N . SER C 1 5 ? 12.197 -14.478 22.338 1.00 29.38 176 SER C N 1
ATOM 673 C CA . SER C 1 5 ? 13.633 -14.393 22.135 1.00 26.85 176 SER C CA 1
ATOM 674 C C . SER C 1 5 ? 14.041 -14.248 20.674 1.00 22.82 176 SER C C 1
ATOM 675 O O . SER C 1 5 ? 15.204 -13.930 20.407 1.00 23.47 176 SER C O 1
ATOM 678 N N . VAL C 1 6 ? 13.133 -14.461 19.725 1.00 18.72 177 VAL C N 1
ATOM 679 C CA . VAL C 1 6 ? 13.479 -14.421 18.307 1.00 14.77 177 VAL C CA 1
ATOM 680 C C . VAL C 1 6 ? 13.359 -12.993 17.795 1.00 17.72 177 VAL C C 1
ATOM 681 O O . VAL C 1 6 ? 12.312 -12.351 17.942 1.00 15.37 177 VAL C O 1
ATOM 685 N N . ASP C 1 7 ? 14.438 -12.500 17.195 1.00 15.03 178 ASP C N 1
ATOM 686 C CA . ASP C 1 7 ? 14.450 -11.211 16.514 1.00 15.40 178 ASP C CA 1
ATOM 687 C C . ASP C 1 7 ? 13.846 -11.431 15.130 1.00 12.10 178 ASP C C 1
ATOM 688 O O . ASP C 1 7 ? 14.458 -12.078 14.273 1.00 12.43 178 ASP C O 1
ATOM 693 N N . LEU C 1 8 ? 12.648 -10.890 14.909 1.00 12.87 179 LEU C N 1
ATOM 694 C CA . LEU C 1 8 ? 11.898 -11.208 13.697 1.00 13.16 179 LEU C CA 1
ATOM 695 C C . LEU C 1 8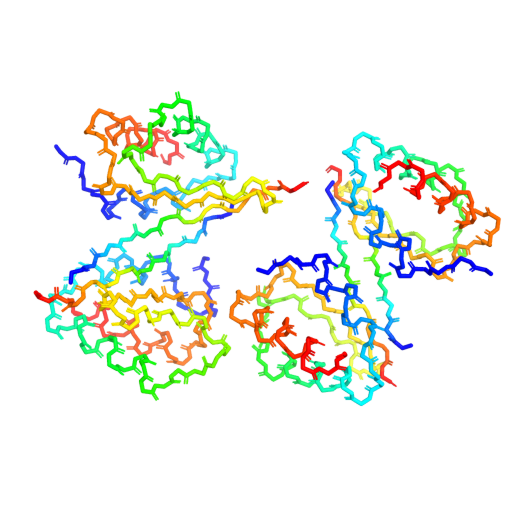 ? 12.552 -10.630 12.446 1.00 11.79 179 LEU C C 1
ATOM 696 O O . LEU C 1 8 ? 12.577 -11.285 11.396 1.00 11.14 179 LEU C O 1
ATOM 701 N N . GLU C 1 9 ? 13.072 -9.405 12.523 1.00 9.68 180 GLU C N 1
ATOM 702 C CA . GLU C 1 9 ? 13.700 -8.819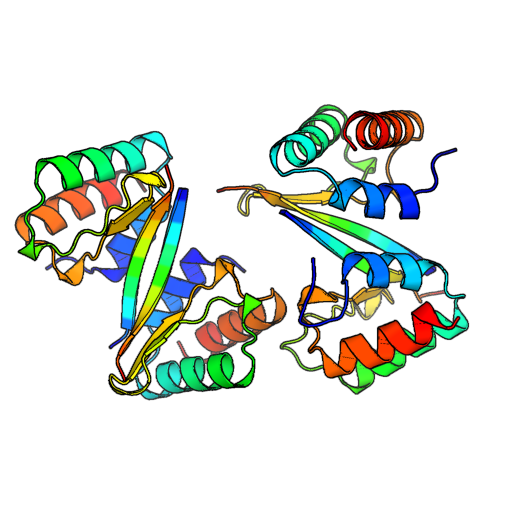 11.342 1.00 8.48 180 GLU C CA 1
ATOM 703 C C . GLU C 1 9 ? 15.018 -9.509 11.019 1.00 11.13 180 GLU C C 1
ATOM 704 O O . GLU C 1 9 ? 15.340 -9.722 9.844 1.00 11.36 180 GLU C O 1
ATOM 710 N N . LYS C 1 10 ? 15.803 -9.848 12.046 1.00 8.91 181 LYS C N 1
ATOM 711 C CA . LYS C 1 10 ? 17.012 -10.633 11.821 1.00 14.38 181 LYS C CA 1
ATOM 712 C C . LYS C 1 10 ? 16.678 -11.957 11.152 1.00 14.25 181 LYS C C 1
ATOM 713 O O . LYS C 1 10 ? 17.382 -12.396 10.236 1.00 12.29 181 LYS C O 1
ATOM 719 N N . LEU C 1 11 ? 15.597 -12.604 11.594 1.00 12.19 182 LEU C N 1
ATOM 720 C CA . LEU C 1 11 ? 15.191 -13.873 10.999 1.00 10.90 182 LEU C CA 1
ATOM 721 C C . LEU C 1 11 ? 14.719 -13.685 9.560 1.00 9.62 182 LEU C C 1
ATOM 722 O O . LEU C 1 11 ? 15.069 -14.480 8.678 1.00 10.57 182 LEU C O 1
ATOM 727 N N . ALA C 1 12 ? 13.901 -12.661 9.306 1.00 10.46 183 ALA C N 1
ATOM 728 C CA . ALA C 1 12 ? 13.447 -12.405 7.942 1.00 9.75 183 ALA C CA 1
ATOM 729 C C . ALA C 1 12 ? 14.635 -12.193 7.016 1.00 12.61 183 ALA C C 1
ATOM 730 O O . ALA C 1 12 ? 14.710 -12.782 5.931 1.00 9.94 183 ALA C O 1
ATOM 732 N N . PHE C 1 13 ? 15.590 -11.367 7.448 1.00 12.98 184 PHE C N 1
ATOM 733 C CA . PHE C 1 13 ? 16.772 -11.104 6.637 1.00 14.24 184 PHE C CA 1
ATOM 734 C C . PHE C 1 13 ? 17.577 -12.378 6.405 1.00 14.90 184 PHE C C 1
ATOM 735 O O . PHE C 1 13 ? 17.999 -12.664 5.278 1.00 12.50 184 PHE C O 1
ATOM 743 N N . GLY C 1 14 ? 17.794 -13.164 7.462 1.00 10.40 185 GLY C N 1
ATOM 744 C CA . GLY C 1 14 ? 18.549 -14.396 7.304 1.00 9.71 185 GLY C CA 1
ATOM 745 C C . GLY C 1 14 ? 17.858 -15.406 6.411 1.00 12.27 185 GLY C C 1
ATOM 746 O O . GLY C 1 14 ? 18.517 -16.192 5.727 1.00 11.24 185 GLY C O 1
ATOM 747 N N . LEU C 1 15 ? 16.523 -15.409 6.408 1.00 10.10 186 LEU C N 1
ATOM 748 C CA . LEU C 1 15 ? 15.787 -16.297 5.516 1.00 8.50 186 LEU C CA 1
ATOM 749 C C . LEU C 1 15 ? 16.128 -16.036 4.050 1.00 10.21 186 LEU C C 1
ATOM 750 O O . LEU C 1 15 ? 16.144 -16.973 3.244 1.00 10.97 186 LEU C O 1
ATOM 755 N N . THR C 1 16 ? 16.428 -14.784 3.689 1.00 13.42 187 THR C N 1
ATOM 756 C CA . THR C 1 16 ? 16.774 -14.468 2.305 1.00 11.35 187 THR C CA 1
ATOM 757 C C . THR C 1 16 ? 18.171 -14.936 1.908 1.00 17.88 187 THR C C 1
ATOM 758 O O . THR C 1 16 ? 18.489 -14.927 0.714 1.00 13.43 187 THR C O 1
ATOM 762 N N . LYS C 1 17 ? 19.006 -15.347 2.860 1.00 16.79 188 LYS C N 1
ATOM 763 C CA . LYS C 1 17 ? 20.311 -15.905 2.529 1.00 17.67 188 LYS C CA 1
ATOM 764 C C . LYS C 1 17 ? 20.254 -17.389 2.202 1.00 20.49 188 LYS C C 1
ATOM 765 O O . LYS C 1 17 ? 21.256 -17.948 1.743 1.00 20.66 188 LYS C O 1
ATOM 771 N N . LEU C 1 18 ? 19.120 -18.040 2.441 1.00 18.23 189 LEU C N 1
ATOM 772 C CA . LEU C 1 18 ? 18.967 -19.443 2.097 1.00 13.86 189 LEU C CA 1
ATOM 773 C C . LEU C 1 18 ? 18.841 -19.607 0.589 1.00 19.54 189 LEU C C 1
ATOM 774 O O . LEU C 1 18 ? 18.326 -18.734 -0.114 1.00 16.16 189 LEU C O 1
ATOM 779 N N . ASN C 1 19 ? 19.303 -20.749 0.090 1.00 21.62 190 ASN C N 1
ATOM 780 C CA . ASN C 1 19 ? 19.123 -21.049 -1.320 1.00 24.72 190 ASN C CA 1
ATOM 781 C C . ASN C 1 19 ? 17.687 -21.506 -1.567 1.00 20.47 190 ASN C C 1
ATOM 782 O O . ASN C 1 19 ? 16.877 -21.634 -0.643 1.00 17.33 190 ASN C O 1
ATOM 787 N N . GLU C 1 20 ? 17.369 -21.767 -2.835 1.00 21.73 191 GLU C N 1
ATOM 788 C CA . GLU C 1 20 ? 15.998 -22.108 -3.203 1.00 21.25 191 GLU C CA 1
ATOM 789 C C . GLU C 1 20 ? 15.521 -23.364 -2.482 1.00 18.43 191 GLU C C 1
ATOM 790 O O . GLU C 1 20 ? 14.409 -23.397 -1.944 1.00 13.40 191 GLU C O 1
ATOM 796 N N . ASP C 1 21 ? 16.355 -24.410 -2.449 1.00 15.98 192 ASP C N 1
ATOM 797 C CA . ASP C 1 21 ? 15.930 -25.669 -1.840 1.00 15.58 192 ASP C CA 1
ATOM 798 C C . ASP C 1 21 ? 15.636 -25.498 -0.355 1.00 12.21 192 ASP C C 1
ATOM 799 O O . ASP C 1 21 ? 14.661 -26.054 0.163 1.00 13.71 192 ASP C O 1
ATOM 804 N N . ASP C 1 22 ? 16.482 -24.753 0.349 1.00 16.43 193 ASP C N 1
ATOM 805 C CA . ASP C 1 22 ? 16.267 -24.539 1.776 1.00 14.00 193 ASP C CA 1
ATOM 806 C C . ASP C 1 22 ? 15.026 -23.690 2.022 1.00 14.99 193 ASP C C 1
ATOM 807 O O . ASP C 1 22 ? 14.307 -23.896 3.007 1.00 13.41 193 ASP C O 1
ATOM 812 N N . LEU C 1 23 ? 14.775 -22.719 1.146 1.00 13.91 194 LEU C N 1
ATOM 813 C CA . LEU C 1 23 ? 13.599 -21.872 1.293 1.00 15.79 194 LEU C CA 1
ATOM 814 C C . LEU C 1 23 ? 12.323 -22.659 1.053 1.00 10.66 194 LEU C C 1
ATOM 815 O O . LEU C 1 23 ? 11.316 -22.445 1.735 1.00 14.70 194 LEU C O 1
ATOM 820 N N . VAL C 1 24 ? 12.345 -23.565 0.075 1.00 10.85 195 VAL C N 1
ATOM 821 C CA . VAL C 1 24 ? 11.219 -24.468 -0.124 1.00 13.59 195 VAL C CA 1
ATOM 822 C C . VAL C 1 24 ? 11.000 -25.318 1.121 1.00 12.77 195 VAL C C 1
ATOM 823 O O . VAL C 1 24 ? 9.858 -25.584 1.519 1.00 11.10 195 VAL C O 1
ATOM 827 N N . GLY C 1 25 ? 12.091 -25.764 1.754 1.00 11.24 196 GLY C N 1
ATOM 828 C CA . GLY C 1 25 ? 11.965 -26.476 3.016 1.00 11.67 196 GLY C CA 1
ATOM 829 C C . GLY C 1 25 ? 11.307 -25.634 4.094 1.00 11.61 196 GLY C C 1
ATOM 830 O O . GLY C 1 25 ? 10.485 -26.131 4.867 1.00 11.66 196 GLY C O 1
ATOM 831 N N . VAL C 1 26 ? 11.659 -24.348 4.159 1.00 12.27 197 VAL C N 1
ATOM 832 C CA . VAL C 1 26 ? 11.000 -23.433 5.092 1.00 15.12 197 VAL C CA 1
ATOM 833 C C . VAL C 1 26 ? 9.510 -23.336 4.784 1.00 11.12 197 VAL C C 1
ATOM 834 O O . VAL C 1 26 ? 8.664 -23.447 5.679 1.00 10.74 197 VAL C O 1
ATOM 838 N N . VAL C 1 27 ? 9.169 -23.112 3.512 1.00 12.28 198 VAL C N 1
ATOM 839 C CA . VAL C 1 27 ? 7.765 -23.002 3.123 1.00 13.95 198 VAL C CA 1
ATOM 840 C C . VAL C 1 27 ? 7.024 -24.282 3.462 1.00 11.61 198 VAL C C 1
ATOM 841 O O . VAL C 1 27 ? 5.904 -24.252 3.988 1.00 10.09 198 VAL C O 1
ATOM 845 N N . GLN C 1 28 ? 7.647 -25.426 3.174 1.00 9.74 199 GLN C N 1
ATOM 846 C CA . GLN C 1 28 ? 7.049 -26.718 3.484 1.00 13.87 199 GLN C CA 1
ATOM 847 C C . GLN C 1 28 ? 6.759 -26.838 4.970 1.00 9.56 199 GLN C C 1
ATOM 848 O O . GLN C 1 28 ? 5.663 -27.234 5.384 1.00 8.75 199 GLN C O 1
ATOM 854 N N . MET C 1 29 ? 7.742 -26.497 5.791 1.00 11.79 200 MET C N 1
ATOM 855 C CA . MET C 1 29 ? 7.592 -26.669 7.227 1.00 14.40 200 MET C CA 1
ATOM 856 C C . MET C 1 29 ? 6.534 -25.717 7.780 1.00 10.52 200 MET C C 1
ATOM 857 O O . MET C 1 29 ? 5.720 -26.109 8.626 1.00 11.01 200 MET C O 1
ATOM 862 N N . VAL C 1 30 ? 6.468 -24.496 7.251 1.00 8.64 201 VAL C N 1
ATOM 863 C CA . VAL C 1 30 ? 5.428 -23.561 7.673 1.00 10.02 201 VAL C CA 1
ATOM 864 C C . VAL C 1 30 ? 4.054 -24.033 7.208 1.00 10.61 201 VAL C C 1
ATOM 865 O O . VAL C 1 30 ? 3.084 -24.000 7.973 1.00 10.40 201 VAL C O 1
ATOM 869 N N . THR C 1 31 ? 3.943 -24.461 5.946 1.00 9.87 202 THR C N 1
ATOM 870 C CA . THR C 1 31 ? 2.652 -24.920 5.435 1.00 10.00 202 THR C CA 1
ATOM 871 C C . THR C 1 31 ? 2.135 -26.115 6.221 1.00 11.24 202 THR C C 1
ATOM 872 O O . THR C 1 31 ? 0.932 -26.220 6.482 1.00 11.97 202 THR C O 1
ATOM 876 N N . ASP C 1 32 ? 3.029 -27.024 6.613 1.00 11.25 203 ASP C N 1
ATOM 877 C CA . ASP C 1 32 ? 2.593 -28.207 7.342 1.00 12.55 203 ASP C CA 1
ATOM 878 C C . ASP C 1 32 ? 2.102 -27.859 8.739 1.00 13.17 203 ASP C C 1
ATOM 879 O O . ASP C 1 32 ? 1.190 -28.512 9.257 1.00 15.60 203 ASP C O 1
ATOM 884 N N . ASN C 1 33 ? 2.679 -26.838 9.359 1.00 9.16 204 ASN C N 1
ATOM 885 C CA . ASN C 1 33 ? 2.333 -26.483 10.726 1.00 12.84 204 ASN C CA 1
ATOM 886 C C . ASN C 1 33 ? 1.356 -25.322 10.817 1.00 16.03 204 ASN C C 1
ATOM 887 O O . ASN C 1 33 ? 0.978 -24.942 11.929 1.00 13.61 204 ASN C O 1
ATOM 892 N N . LYS C 1 34 ? 0.920 -24.762 9.691 1.00 9.09 205 LYS C N 1
ATOM 893 C CA . LYS C 1 34 ? 0.200 -23.506 9.790 1.00 11.73 205 LYS C CA 1
ATOM 894 C C . LYS C 1 34 ? -1.236 -23.712 10.261 1.00 8.76 205 LYS C C 1
ATOM 895 O O . LYS C 1 34 ? -1.848 -24.767 10.085 1.00 8.20 205 LYS C O 1
ATOM 901 N N . THR C 1 35 ? -1.770 -22.660 10.852 1.00 9.64 206 THR C N 1
ATOM 902 C CA . THR C 1 35 ? -3.171 -22.516 11.200 1.00 11.89 206 THR C CA 1
ATOM 903 C C . THR C 1 35 ? -3.622 -21.208 10.579 1.00 9.65 206 THR C C 1
ATOM 904 O O . THR C 1 35 ? -2.788 -20.369 10.223 1.00 6.03 206 THR C O 1
ATOM 908 N N . PRO C 1 36 ? -4.935 -20.993 10.442 1.00 8.86 207 PRO C N 1
ATOM 909 C CA . PRO C 1 36 ? -5.412 -19.685 9.965 1.00 18.06 207 PRO C CA 1
ATOM 910 C C . PRO C 1 36 ? -5.118 -18.534 10.916 1.00 17.22 207 PRO C C 1
ATOM 911 O O . PRO C 1 36 ? -5.411 -17.384 10.571 1.00 24.89 207 PRO C O 1
ATOM 915 N N . GLU C 1 37 ? -4.549 -18.792 12.093 1.00 8.93 208 GLU C N 1
ATOM 916 C CA . GLU C 1 37 ? -4.106 -17.722 12.978 1.00 10.08 208 GLU C CA 1
ATOM 917 C C . GLU C 1 37 ? -2.700 -17.231 12.660 1.00 11.12 208 GLU C C 1
ATOM 918 O O . GLU C 1 37 ? -2.274 -16.221 13.225 1.00 12.39 208 GLU C O 1
ATOM 924 N N . MET C 1 38 ? -1.961 -17.910 11.790 1.00 12.26 209 MET C N 1
ATOM 925 C CA . MET C 1 38 ? -0.580 -17.528 11.534 1.00 10.94 209 MET C CA 1
ATOM 926 C C . MET C 1 38 ? -0.409 -16.645 10.309 1.00 7.18 209 MET C C 1
ATOM 927 O O . MET C 1 38 ? 0.728 -16.308 9.974 1.00 7.54 209 MET C O 1
ATOM 932 N N . ASN C 1 39 ? -1.498 -16.257 9.642 1.00 6.42 210 ASN C N 1
ATOM 933 C CA . ASN C 1 39 ? -1.434 -15.299 8.535 1.00 10.98 210 ASN C CA 1
ATOM 934 C C . ASN C 1 39 ? -0.421 -15.724 7.475 1.00 8.41 210 ASN C C 1
ATOM 935 O O . ASN C 1 39 ? 0.331 -14.906 6.942 1.00 11.29 210 ASN C O 1
ATOM 940 N N . VAL C 1 40 ? -0.378 -17.018 7.178 1.00 7.46 211 VAL C N 1
ATOM 941 C CA . VAL C 1 40 ? 0.435 -17.496 6.066 1.00 6.83 211 VAL C CA 1
ATOM 942 C C . VAL C 1 40 ? -0.386 -17.345 4.798 1.00 14.57 211 VAL C C 1
ATOM 943 O O . VAL C 1 40 ? -1.484 -17.899 4.690 1.00 13.67 211 VAL C O 1
ATOM 947 N N . THR C 1 41 ? 0.143 -16.597 3.841 1.00 10.53 212 THR C N 1
ATOM 948 C CA . THR C 1 41 ? -0.514 -16.378 2.563 1.00 12.99 212 THR C CA 1
ATOM 949 C C . THR C 1 41 ? 0.075 -17.326 1.535 1.00 13.48 212 THR C C 1
ATOM 950 O O . THR C 1 41 ? 1.297 -17.381 1.357 1.00 12.57 212 THR C O 1
ATOM 954 N N . ASN C 1 42 ? -0.789 -18.094 0.885 1.00 11.98 213 ASN C N 1
ATOM 955 C CA . ASN C 1 42 ? -0.385 -18.890 -0.268 1.00 9.66 213 ASN C CA 1
ATOM 956 C C . ASN C 1 42 ? -1.367 -18.580 -1.386 1.00 12.98 213 ASN C C 1
ATOM 957 O O . ASN C 1 42 ? -2.479 -19.114 -1.412 1.00 13.27 213 ASN C O 1
ATOM 962 N N A ASN C 1 43 ? -0.959 -17.716 -2.305 0.44 10.25 214 ASN C N 1
ATOM 963 N N B ASN C 1 43 ? -0.971 -17.686 -2.288 0.56 10.59 214 ASN C N 1
ATOM 964 C CA A ASN C 1 43 ? -1.741 -17.468 -3.510 0.44 11.61 214 ASN C CA 1
ATOM 965 C CA B ASN C 1 43 ? -1.710 -17.469 -3.528 0.56 11.80 214 ASN C CA 1
ATOM 966 C C A ASN C 1 43 ? -1.482 -18.646 -4.443 0.44 13.25 214 ASN C C 1
ATOM 967 C C B ASN C 1 43 ? -1.448 -18.682 -4.410 0.56 13.04 214 ASN C C 1
ATOM 968 O O A ASN C 1 43 ? -0.487 -18.673 -5.171 0.44 11.92 214 ASN C O 1
ATOM 969 O O B ASN C 1 43 ? -0.412 -18.772 -5.073 0.56 11.89 214 ASN C O 1
ATOM 978 N N . VAL C 1 44 ? -2.387 -19.630 -4.407 1.00 9.99 215 VAL C N 1
ATOM 979 C CA . VAL C 1 44 ? -2.137 -20.929 -5.032 1.00 12.56 215 VAL C CA 1
ATOM 980 C C . VAL C 1 44 ? -1.912 -20.783 -6.534 1.00 12.56 215 VAL C C 1
ATOM 981 O O . VAL C 1 44 ? -0.971 -21.357 -7.095 1.00 14.24 215 VAL C O 1
ATOM 985 N N . GLU C 1 45 ? -2.769 -20.010 -7.204 1.00 14.14 216 GLU C N 1
ATOM 986 C CA . GLU C 1 45 ? -2.648 -19.850 -8.653 1.00 14.53 216 GLU C CA 1
ATOM 987 C C . GLU C 1 45 ? -1.305 -19.242 -9.042 1.00 18.52 216 GLU C C 1
ATOM 988 O O . GLU C 1 45 ? -0.721 -19.609 -10.069 1.00 18.22 216 GLU C O 1
ATOM 994 N N . GLU C 1 46 ? -0.788 -18.326 -8.227 1.00 18.58 217 GLU C N 1
ATOM 995 C CA . GLU C 1 46 ? 0.452 -17.636 -8.554 1.00 17.03 217 GLU C CA 1
ATOM 996 C C . GLU C 1 46 ? 1.695 -18.344 -8.032 1.00 16.59 217 GLU C C 1
ATOM 997 O O . GLU C 1 46 ? 2.807 -17.895 -8.328 1.00 13.77 217 GLU C O 1
ATOM 1003 N N . GLY C 1 47 ? 1.540 -19.443 -7.294 1.00 11.84 218 GLY C N 1
ATOM 1004 C CA . GLY C 1 47 ? 2.692 -20.092 -6.685 1.00 14.64 218 GLY C CA 1
ATOM 1005 C C . GLY C 1 47 ? 3.413 -19.202 -5.697 1.00 17.68 218 GLY C C 1
ATOM 1006 O O . GLY C 1 47 ? 4.638 -19.290 -5.552 1.00 16.02 218 GLY C O 1
ATOM 1007 N N . GLU C 1 48 ? 2.674 -18.342 -5.013 1.00 16.48 219 GLU C N 1
ATOM 1008 C CA . GLU C 1 48 ? 3.227 -17.273 -4.200 1.00 11.02 219 GLU C CA 1
ATOM 1009 C C . GLU C 1 48 ? 2.998 -17.612 -2.738 1.00 15.37 219 GLU C C 1
ATOM 1010 O O . GLU C 1 48 ? 1.895 -18.024 -2.364 1.00 10.46 219 GLU C O 1
ATOM 1016 N N . PHE C 1 49 ? 4.033 -17.450 -1.919 1.00 10.43 220 PHE C N 1
ATOM 1017 C CA . PHE C 1 49 ? 3.936 -17.669 -0.483 1.00 13.31 220 PHE C CA 1
ATOM 1018 C C . PHE C 1 49 ? 4.424 -16.405 0.201 1.00 16.02 220 PHE C C 1
ATOM 1019 O O . PHE C 1 49 ? 5.494 -15.894 -0.145 1.00 13.55 220 PHE C O 1
ATOM 1027 N N . ILE C 1 50 ? 3.646 -15.893 1.151 1.00 10.01 221 ILE C N 1
ATOM 1028 C CA . ILE C 1 50 ? 4.072 -14.766 1.974 1.00 10.98 221 ILE C CA 1
ATOM 1029 C C . ILE C 1 50 ? 4.030 -15.206 3.428 1.00 10.86 221 ILE C C 1
ATOM 1030 O O . ILE C 1 50 ? 2.963 -15.557 3.953 1.00 9.12 221 ILE C O 1
ATOM 1035 N N . ILE C 1 51 ? 5.192 -15.217 4.066 1.00 7.48 222 ILE C N 1
ATOM 1036 C CA . ILE C 1 51 ? 5.311 -15.608 5.462 1.00 5.04 222 ILE C CA 1
ATOM 1037 C C . ILE C 1 51 ? 5.302 -14.345 6.307 1.00 7.99 222 ILE C C 1
ATOM 1038 O O . ILE C 1 51 ? 6.072 -13.410 6.053 1.00 9.10 222 ILE C O 1
ATOM 1043 N N . ASP C 1 52 ? 4.408 -14.309 7.287 1.00 9.75 223 ASP C N 1
ATOM 1044 C CA . ASP C 1 52 ? 4.326 -13.241 8.275 1.00 12.25 223 ASP C CA 1
ATOM 1045 C C . ASP C 1 52 ? 4.904 -13.802 9.570 1.00 11.72 223 ASP C C 1
ATOM 1046 O O . ASP C 1 52 ? 4.201 -14.435 10.354 1.00 8.05 223 ASP C O 1
ATOM 1051 N N . LEU C 1 53 ? 6.208 -13.579 9.784 1.00 10.02 224 LEU C N 1
ATOM 1052 C CA . LEU C 1 53 ? 6.866 -14.086 10.988 1.00 9.25 224 LEU C CA 1
ATOM 1053 C C . LEU C 1 53 ? 6.219 -13.541 12.250 1.00 7.58 224 LEU C C 1
ATOM 1054 O O . LEU C 1 53 ? 6.208 -14.211 13.289 1.00 9.47 224 LEU C O 1
ATOM 1059 N N . TYR C 1 54 ? 5.676 -12.331 12.170 1.00 8.64 225 TYR C N 1
ATOM 1060 C CA . TYR C 1 54 ? 5.055 -11.680 13.313 1.00 10.47 225 TYR C CA 1
ATOM 1061 C C . TYR C 1 54 ? 3.820 -12.428 13.798 1.00 9.16 225 TYR C C 1
ATOM 1062 O O . TYR C 1 54 ? 3.428 -12.261 14.957 1.00 10.77 225 TYR C O 1
ATOM 1071 N N . SER C 1 55 ? 3.213 -13.260 12.951 1.00 8.21 226 SER C N 1
ATOM 1072 C CA . SER C 1 55 ? 2.033 -14.037 13.312 1.00 9.39 226 SER C CA 1
ATOM 1073 C C . SER C 1 55 ? 2.344 -15.499 13.596 1.00 8.16 226 SER C C 1
ATOM 1074 O O . SER C 1 55 ? 1.419 -16.273 13.853 1.00 8.65 226 SER C O 1
ATOM 1077 N N . LEU C 1 56 ? 3.611 -15.898 13.545 1.00 10.21 227 LEU C N 1
ATOM 1078 C CA . LEU C 1 56 ? 4.040 -17.253 13.866 1.00 9.29 227 LEU C CA 1
ATOM 1079 C C . LEU C 1 56 ? 4.297 -17.375 15.365 1.00 11.87 227 LEU C C 1
ATOM 1080 O O . LEU C 1 56 ? 4.904 -16.481 15.962 1.00 10.34 227 LEU C O 1
ATOM 1085 N N . PRO C 1 57 ? 3.869 -18.462 15.999 1.00 15.92 228 PRO C N 1
ATOM 1086 C CA . PRO C 1 57 ? 4.205 -18.660 17.411 1.00 20.40 228 PRO C CA 1
ATOM 1087 C C . PRO C 1 57 ? 5.701 -18.895 17.569 1.00 15.99 228 PRO C C 1
ATOM 1088 O O . PRO C 1 57 ? 6.404 -19.264 16.625 1.00 10.41 228 PRO C O 1
ATOM 1092 N N . GLU C 1 58 ? 6.189 -18.649 18.788 1.00 15.67 229 GLU C N 1
ATOM 1093 C CA . GLU C 1 58 ? 7.630 -18.638 19.024 1.00 17.83 229 GLU C CA 1
ATOM 1094 C C . GLU C 1 58 ? 8.266 -20.005 18.792 1.00 13.64 229 GLU C C 1
ATOM 1095 O O . GLU C 1 58 ? 9.419 -20.079 18.354 1.00 15.42 229 GLU C O 1
ATOM 1101 N N . GLY C 1 59 ? 7.553 -21.093 19.093 1.00 17.28 230 GLY C N 1
ATOM 1102 C CA . GLY C 1 59 ? 8.112 -22.413 18.836 1.00 18.13 230 GLY C CA 1
ATOM 1103 C C . GLY C 1 59 ? 8.477 -22.597 17.376 1.00 23.09 230 GLY C C 1
ATOM 1104 O O . GLY C 1 59 ? 9.573 -23.059 17.044 1.00 15.25 230 GLY C O 1
ATOM 1105 N N . LEU C 1 60 ? 7.557 -22.219 16.485 1.00 14.66 231 LEU C N 1
ATOM 1106 C CA . LEU C 1 60 ? 7.826 -22.198 15.051 1.00 15.41 231 LEU C CA 1
ATOM 1107 C C . LEU C 1 60 ? 8.991 -21.270 14.716 1.00 10.75 231 LEU C C 1
ATOM 1108 O O . LEU C 1 60 ? 9.870 -21.622 13.918 1.00 13.57 231 LEU C O 1
ATOM 1113 N N . LEU C 1 61 ? 9.017 -20.083 15.325 1.00 9.98 232 LEU C N 1
ATOM 1114 C CA . LEU C 1 61 ? 10.051 -19.095 15.024 1.00 13.05 232 LEU C CA 1
ATOM 1115 C C . LEU C 1 61 ? 11.430 -19.583 15.455 1.00 16.60 232 LEU C C 1
ATOM 1116 O O . LEU C 1 61 ? 12.422 -19.368 14.746 1.00 11.92 232 LEU C O 1
ATOM 1121 N N . LYS C 1 62 ? 11.511 -20.234 16.620 1.00 11.62 233 LYS C N 1
ATOM 1122 C CA . LYS C 1 62 ? 12.786 -20.771 17.091 1.00 14.79 233 LYS C CA 1
ATOM 1123 C C . LYS C 1 62 ? 13.314 -21.843 16.155 1.00 14.77 233 LYS C C 1
ATOM 1124 O O . LYS C 1 62 ? 14.524 -21.920 15.907 1.00 18.29 233 LYS C O 1
ATOM 1130 N N . SER C 1 63 ? 12.425 -22.697 15.649 1.00 12.79 234 SER C N 1
ATOM 1131 C CA . SER C 1 63 ? 12.844 -23.723 14.703 1.00 18.18 234 SER C CA 1
ATOM 1132 C C . SER C 1 63 ? 13.392 -23.099 13.423 1.00 21.53 234 SER C C 1
ATOM 1133 O O . SER C 1 63 ? 14.378 -23.583 12.855 1.00 14.43 234 SER C O 1
ATOM 1136 N N . LEU C 1 64 ? 12.773 -22.014 12.960 1.00 14.89 235 LEU C N 1
ATOM 1137 C CA . LEU C 1 64 ? 13.276 -21.332 11.771 1.00 12.62 235 LEU C CA 1
ATOM 1138 C C . LEU C 1 64 ? 14.600 -20.633 12.052 1.00 11.74 235 LEU C C 1
ATOM 1139 O O . LEU C 1 64 ? 15.554 -20.748 11.274 1.00 10.99 235 LEU C O 1
ATOM 1144 N N . TRP C 1 65 ? 14.669 -19.887 13.159 1.00 15.23 236 TRP C N 1
ATOM 1145 C CA . TRP C 1 65 ? 15.862 -19.103 13.453 1.00 15.44 236 TRP C CA 1
ATOM 1146 C C . TRP C 1 65 ? 17.062 -20.003 13.715 1.00 15.13 236 TRP C C 1
ATOM 1147 O O . TRP C 1 65 ? 18.179 -19.697 13.287 1.00 18.37 236 TRP C O 1
ATOM 1158 N N . ASP C 1 66 ? 16.849 -21.118 14.417 1.00 17.89 237 ASP C N 1
ATOM 1159 C CA . ASP C 1 66 ? 17.932 -22.069 14.646 1.00 25.17 237 ASP C CA 1
ATOM 1160 C C . ASP C 1 66 ? 18.525 -22.536 13.324 1.00 25.75 237 ASP C C 1
ATOM 1161 O O . ASP C 1 66 ? 19.750 -22.555 13.146 1.00 20.77 237 ASP C O 1
ATOM 1166 N N . TYR C 1 67 ? 17.660 -22.884 12.369 1.00 21.15 238 TYR C N 1
ATOM 1167 C CA . TYR C 1 67 ? 18.132 -23.330 11.064 1.00 23.64 238 TYR C CA 1
ATOM 1168 C C . TYR C 1 67 ? 18.834 -22.198 10.320 1.00 23.57 238 TYR C C 1
ATOM 1169 O O . TYR C 1 67 ? 19.930 -22.377 9.778 1.00 22.92 238 TYR C O 1
ATOM 1178 N N . VAL C 1 68 ? 18.211 -21.020 10.289 1.00 19.18 239 VAL C N 1
ATOM 1179 C CA . VAL C 1 68 ? 18.765 -19.887 9.551 1.00 10.79 239 VAL C CA 1
ATOM 1180 C C . VAL C 1 68 ? 20.094 -19.440 10.152 1.00 19.43 239 VAL C C 1
ATOM 1181 O O . VAL C 1 68 ? 21.090 -19.266 9.437 1.00 17.20 239 VAL C O 1
ATOM 1185 N N . LYS C 1 69 ? 20.120 -19.224 11.472 1.00 18.82 240 LYS C N 1
ATOM 1186 C CA . LYS C 1 69 ? 21.334 -18.731 12.122 1.00 22.45 240 LYS C CA 1
ATOM 1187 C C . LYS C 1 69 ? 22.509 -19.665 11.870 1.00 18.84 240 LYS C C 1
ATOM 1188 O O . LYS C 1 69 ? 23.630 -19.215 11.604 1.00 25.52 240 LYS C O 1
ATOM 1194 N N . LYS C 1 70 ? 22.261 -20.973 11.921 1.00 24.59 241 LYS C N 1
ATOM 1195 C CA . LYS C 1 70 ? 23.334 -21.942 11.740 1.00 23.87 241 LYS C CA 1
ATOM 1196 C C . LYS C 1 70 ? 23.802 -21.995 10.293 1.00 32.29 241 LYS C C 1
ATOM 1197 O O . LYS C 1 70 ? 24.988 -22.233 10.033 1.00 26.63 241 LYS C O 1
ATOM 1203 N N . ASN C 1 71 ? 22.901 -21.753 9.346 1.00 22.51 242 ASN C N 1
ATOM 1204 C CA . ASN C 1 71 ? 23.221 -21.895 7.931 1.00 26.28 242 ASN C CA 1
ATOM 1205 C C . ASN C 1 71 ? 23.303 -20.558 7.213 1.00 19.38 242 ASN C C 1
ATOM 1206 O O . ASN C 1 71 ? 23.388 -20.526 5.987 1.00 22.89 242 ASN C O 1
ATOM 1211 N N . GLU D 2 1 ? 5.486 2.022 11.744 1.00 16.63 1392 GLU D N 1
ATOM 1212 C CA . GLU D 2 1 ? 5.574 0.654 12.253 1.00 16.85 1392 GLU D CA 1
ATOM 1213 C C . GLU D 2 1 ? 5.866 -0.339 11.140 1.00 18.85 1392 GLU D C 1
ATOM 1214 O O . GLU D 2 1 ? 4.964 -0.702 10.383 1.00 14.80 1392 GLU D O 1
ATOM 1220 N N . PRO D 2 2 ? 7.120 -0.786 11.050 1.00 14.28 1393 PRO D N 1
ATOM 1221 C CA . PRO D 2 2 ? 7.516 -1.674 9.952 1.00 14.95 1393 PRO D CA 1
ATOM 1222 C C . PRO D 2 2 ? 7.307 -3.147 10.271 1.00 18.93 1393 PRO D C 1
ATOM 1223 O O . PRO D 2 2 ? 7.489 -3.605 11.401 1.00 12.21 1393 PRO D O 1
ATOM 1227 N N . LYS D 2 3 ? 6.907 -3.894 9.242 1.00 13.31 1394 LYS D N 1
ATOM 1228 C CA . LYS D 2 3 ? 6.904 -5.351 9.267 1.00 11.25 1394 LYS D CA 1
ATOM 1229 C C . LYS D 2 3 ? 7.570 -5.851 7.998 1.00 13.54 1394 LYS D C 1
ATOM 1230 O O . LYS D 2 3 ? 7.189 -5.444 6.898 1.00 11.70 1394 LYS D O 1
ATOM 1236 N N . LEU D 2 4 ? 8.549 -6.735 8.147 1.00 6.71 1395 LEU D N 1
ATOM 1237 C CA . LEU D 2 4 ? 9.149 -7.402 6.999 1.00 13.05 1395 LEU D CA 1
ATOM 1238 C C . LEU D 2 4 ? 8.350 -8.656 6.678 1.00 17.11 1395 LEU D C 1
ATOM 1239 O O . LEU D 2 4 ? 8.293 -9.590 7.488 1.00 15.51 1395 LEU D O 1
ATOM 1244 N N . LEU D 2 5 ? 7.738 -8.674 5.500 1.00 11.76 1396 LEU D N 1
ATOM 1245 C CA . LEU D 2 5 ? 7.047 -9.853 5.006 1.00 11.82 1396 LEU D CA 1
ATOM 1246 C C . LEU D 2 5 ? 7.975 -10.585 4.044 1.00 12.03 1396 LEU D C 1
ATOM 1247 O O . LEU D 2 5 ? 8.690 -9.956 3.257 1.00 12.58 1396 LEU D O 1
ATOM 1252 N N . LEU D 2 6 ? 7.990 -11.912 4.134 1.00 8.89 1397 LEU D N 1
ATOM 1253 C CA . LEU D 2 6 ? 8.848 -12.735 3.290 1.00 10.86 1397 LEU D CA 1
ATOM 1254 C C . LEU D 2 6 ? 7.992 -13.355 2.194 1.00 11.42 1397 LEU D C 1
ATOM 1255 O O . LEU D 2 6 ? 7.190 -14.256 2.452 1.00 11.37 1397 LEU D O 1
ATOM 1260 N N . LYS D 2 7 ? 8.172 -12.868 0.974 1.00 11.28 1398 LYS D N 1
ATOM 1261 C CA . LYS D 2 7 ? 7.474 -13.377 -0.195 1.00 13.48 1398 LYS D CA 1
ATOM 1262 C C . LYS D 2 7 ? 8.365 -14.391 -0.893 1.00 15.51 1398 LYS D C 1
ATOM 1263 O O . LYS D 2 7 ? 9.527 -14.100 -1.199 1.00 15.32 1398 LYS D O 1
ATOM 1269 N N . ILE D 2 8 ? 7.821 -15.574 -1.143 1.00 12.62 1399 ILE D N 1
ATOM 1270 C CA . ILE D 2 8 ? 8.552 -16.659 -1.779 1.00 14.69 1399 ILE D CA 1
ATOM 1271 C C . ILE D 2 8 ? 7.781 -17.060 -3.025 1.00 15.99 1399 ILE D C 1
ATOM 1272 O O . ILE D 2 8 ? 6.659 -17.573 -2.932 1.00 12.41 1399 ILE D O 1
ATOM 1277 N N . ASN D 2 9 ? 8.377 -16.815 -4.187 1.00 14.29 1400 ASN D N 1
ATOM 1278 C CA . ASN D 2 9 ? 7.793 -17.148 -5.478 1.00 17.29 1400 ASN D CA 1
ATOM 1279 C C . ASN D 2 9 ? 8.355 -18.488 -5.934 1.00 17.01 1400 ASN D C 1
ATOM 1280 O O . ASN D 2 9 ? 9.558 -18.608 -6.186 1.00 16.20 1400 ASN D O 1
ATOM 1285 N N . LEU D 2 10 ? 7.490 -19.490 -6.032 1.00 11.99 1401 LEU D N 1
ATOM 1286 C CA . LEU D 2 10 ? 7.918 -20.839 -6.352 1.00 15.65 1401 LEU D CA 1
ATOM 1287 C C . LEU D 2 10 ? 7.497 -21.303 -7.736 1.00 16.23 1401 LEU D C 1
ATOM 1288 O O . LEU D 2 10 ? 7.909 -22.390 -8.153 1.00 14.95 1401 LEU D O 1
ATOM 1293 N N . LYS D 2 11 ? 6.687 -20.529 -8.450 1.00 9.39 1402 LYS D N 1
ATOM 1294 C CA . LYS D 2 11 ? 6.164 -20.979 -9.732 1.00 17.18 1402 LYS D CA 1
ATOM 1295 C C . LYS D 2 11 ? 7.237 -20.861 -10.809 1.00 17.25 1402 LYS D C 1
ATOM 1296 O O . LYS D 2 11 ? 7.924 -19.838 -10.910 1.00 16.12 1402 LYS D O 1
ATOM 1302 N N . LYS D 2 12 ? 7.377 -21.910 -11.610 1.00 17.67 1403 LYS D N 1
ATOM 1303 C CA . LYS D 2 12 ? 8.364 -21.946 -12.679 1.00 10.93 1403 LYS D CA 1
ATOM 1304 C C . LYS D 2 12 ? 7.749 -21.568 -14.029 1.00 15.34 1403 LYS D C 1
ATOM 1305 O O . LYS D 2 12 ? 6.522 -21.577 -14.183 1.00 15.92 1403 LYS D O 1
ATOM 1311 N N . VAL E 1 6 ? -6.992 -6.182 8.656 1.00 25.30 177 VAL E N 1
ATOM 1312 C CA . VAL E 1 6 ? -8.252 -6.072 9.386 1.00 24.51 177 VAL E CA 1
ATOM 1313 C C . VAL E 1 6 ? -8.478 -4.636 9.850 1.00 19.91 177 VAL E C 1
ATOM 1314 O O . VAL E 1 6 ? -7.556 -3.984 10.343 1.00 16.74 177 VAL E O 1
ATOM 1318 N N . ASP E 1 7 ? -9.702 -4.140 9.674 1.00 14.48 178 ASP E N 1
ATOM 1319 C CA . ASP E 1 7 ? -10.110 -2.858 10.239 1.00 14.09 178 ASP E CA 1
ATOM 1320 C C . ASP E 1 7 ? -10.349 -3.066 11.734 1.00 18.07 178 ASP E C 1
ATOM 1321 O O . ASP E 1 7 ? -11.337 -3.692 12.134 1.00 13.53 178 ASP E O 1
ATOM 1326 N N . LEU E 1 8 ? -9.442 -2.545 12.561 1.00 13.38 179 LEU E N 1
ATOM 1327 C CA . LEU E 1 8 ? -9.468 -2.866 13.984 1.00 9.47 179 LEU E CA 1
ATOM 1328 C C . LEU E 1 8 ? -10.634 -2.195 14.697 1.00 15.65 179 LEU E C 1
ATOM 1329 O O . LEU E 1 8 ? -11.142 -2.728 15.690 1.00 10.69 179 LEU E O 1
ATOM 1334 N N . GLU E 1 9 ? -11.054 -1.022 14.226 1.00 12.72 180 GLU E N 1
ATOM 1335 C CA . GLU E 1 9 ? -12.194 -0.355 14.841 1.00 12.06 180 GLU E CA 1
ATOM 1336 C C . GLU E 1 9 ? -13.487 -1.086 14.515 1.00 13.16 180 GLU E C 1
ATOM 1337 O O . GLU E 1 9 ? -14.347 -1.255 15.387 1.00 11.72 180 GLU E O 1
ATOM 1343 N N . LYS E 1 10 ? -13.629 -1.560 13.276 1.00 13.11 181 LYS E N 1
ATOM 1344 C CA . LYS E 1 10 ? -14.774 -2.404 12.951 1.00 12.84 181 LYS E CA 1
ATOM 1345 C C . LYS E 1 10 ? -14.707 -3.731 13.693 1.00 10.70 181 LYS E C 1
ATOM 1346 O O . LYS E 1 10 ? -15.743 -4.265 14.115 1.00 10.62 181 LYS E O 1
ATOM 1352 N N . LEU E 1 11 ? -13.503 -4.283 13.866 1.00 9.75 182 LEU E N 1
ATOM 1353 C CA . LEU E 1 11 ? -13.383 -5.545 14.590 1.00 15.21 182 LEU E CA 1
ATOM 1354 C C . LEU E 1 11 ? -13.783 -5.373 16.052 1.00 8.95 182 LEU E C 1
ATOM 1355 O O . LEU E 1 11 ? -14.537 -6.183 16.598 1.00 8.47 182 LEU E O 1
ATOM 1360 N N . ALA E 1 12 ? -13.292 -4.311 16.699 1.00 10.88 183 ALA E N 1
ATOM 1361 C CA . ALA E 1 12 ? -13.670 -4.043 18.083 1.00 11.10 183 ALA E CA 1
ATOM 1362 C C . ALA E 1 12 ? -15.183 -3.896 18.222 1.00 7.67 183 ALA E C 1
ATOM 1363 O O . ALA E 1 12 ? -15.800 -4.504 19.103 1.00 8.85 183 ALA E O 1
ATOM 1365 N N . PHE E 1 13 ? -15.797 -3.093 17.352 1.00 9.29 184 PHE E N 1
ATOM 1366 C CA . PHE E 1 13 ? -17.244 -2.913 17.400 1.00 7.07 184 PHE E CA 1
ATOM 1367 C C . PHE E 1 13 ? -17.971 -4.227 17.139 1.00 12.12 184 PHE E C 1
ATOM 1368 O O . PHE E 1 13 ? -18.920 -4.576 17.851 1.00 10.89 184 PHE E O 1
ATOM 1376 N N . GLY E 1 14 ? -17.534 -4.974 16.123 1.00 13.17 185 GLY E N 1
ATOM 1377 C CA . GLY E 1 14 ? -18.181 -6.241 15.816 1.00 11.10 185 GLY E CA 1
ATOM 1378 C C . GLY E 1 14 ? -18.079 -7.239 16.953 1.00 10.95 185 GLY E C 1
ATOM 1379 O O . GLY E 1 14 ? -19.005 -8.017 17.195 1.00 11.32 185 GLY E O 1
ATOM 1380 N N . LEU E 1 15 ? -16.958 -7.218 17.679 1.00 11.00 186 LEU E N 1
ATOM 1381 C CA . LEU E 1 15 ? -16.793 -8.129 18.805 1.00 8.43 186 LEU E CA 1
ATOM 13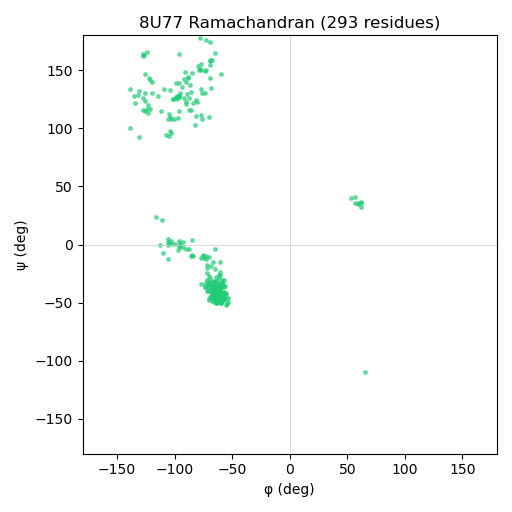82 C C . LEU E 1 15 ? -17.853 -7.891 19.875 1.00 10.20 186 LEU E C 1
ATOM 1383 O O . LEU E 1 15 ? -18.230 -8.826 20.589 1.00 14.11 186 LEU E O 1
ATOM 1388 N N . THR E 1 16 ? -18.349 -6.655 19.998 1.00 11.65 187 THR E N 1
ATOM 1389 C CA . THR E 1 16 ? -19.402 -6.362 20.964 1.00 9.88 187 THR E CA 1
ATOM 1390 C C . THR E 1 16 ? -20.763 -6.876 20.518 1.00 15.11 187 THR E C 1
ATOM 1391 O O . THR E 1 16 ? -21.710 -6.832 21.308 1.00 15.59 187 THR E O 1
ATOM 1395 N N . LYS E 1 17 ? -20.892 -7.344 19.281 1.00 14.19 188 LYS E N 1
ATOM 1396 C CA . LYS E 1 17 ? -22.149 -7.901 18.801 1.00 16.28 188 LYS E CA 1
ATOM 1397 C C . LYS E 1 17 ? -22.199 -9.414 18.936 1.00 26.03 188 LYS E C 1
ATOM 1398 O O . LYS E 1 17 ? -23.191 -10.031 18.535 1.00 19.88 188 LYS E O 1
ATOM 1404 N N . LEU E 1 18 ? -21.149 -10.022 19.479 1.00 14.89 189 LEU E N 1
ATOM 1405 C CA . LEU E 1 18 ? -21.184 -11.440 19.789 1.00 18.31 189 LEU E CA 1
ATOM 1406 C C . LEU E 1 18 ? -22.048 -11.682 21.018 1.00 18.08 189 LEU E C 1
ATOM 1407 O O . LEU E 1 18 ? -22.143 -10.839 21.912 1.00 15.94 189 LEU E O 1
ATOM 1412 N N . ASN E 1 19 ? -22.681 -12.850 21.068 1.00 22.28 190 ASN E N 1
ATOM 1413 C CA . ASN E 1 19 ? -23.354 -13.235 22.298 1.00 18.60 190 ASN E CA 1
ATOM 1414 C C . ASN E 1 19 ? -22.308 -13.536 23.375 1.00 20.46 190 ASN E C 1
ATOM 1415 O O . ASN E 1 19 ? -21.098 -13.530 23.128 1.00 15.77 190 ASN E O 1
ATOM 1420 N N . GLU E 1 20 ? -22.785 -13.795 24.593 1.00 18.80 191 GLU E N 1
ATOM 1421 C CA . GLU E 1 20 ? -21.883 -13.980 25.726 1.00 23.60 191 GLU E CA 1
ATOM 1422 C C . GLU E 1 20 ? -20.921 -15.140 25.495 1.00 20.47 191 GLU E C 1
ATOM 1423 O O . GLU E 1 20 ? -19.707 -14.997 25.676 1.00 18.66 191 GLU E O 1
ATOM 1429 N N . ASP E 1 21 ? -21.448 -16.304 25.101 1.00 17.53 192 ASP E N 1
ATOM 1430 C CA . ASP E 1 21 ? -20.599 -17.482 24.938 1.00 17.83 192 ASP E CA 1
ATOM 1431 C C . ASP E 1 21 ? -19.551 -17.274 23.849 1.00 17.77 192 ASP E C 1
ATOM 1432 O O . ASP E 1 21 ? -18.386 -17.647 24.024 1.00 17.01 192 ASP E O 1
ATOM 1437 N N . ASP E 1 22 ? -19.940 -16.681 22.718 1.00 14.95 193 ASP E N 1
ATOM 1438 C CA . ASP E 1 22 ? -18.962 -16.444 21.659 1.00 20.55 193 ASP E CA 1
ATOM 1439 C C . ASP E 1 22 ? -17.906 -15.438 22.098 1.00 12.28 193 ASP E C 1
ATOM 1440 O O . ASP E 1 22 ? -16.730 -15.564 21.734 1.00 12.06 193 ASP E O 1
ATOM 1445 N N . LEU E 1 23 ? -18.303 -14.429 22.875 1.00 14.54 194 LEU E N 1
ATOM 1446 C CA . LEU E 1 23 ? -17.326 -13.464 23.371 1.00 14.27 194 LEU E CA 1
ATOM 1447 C C . LEU E 1 23 ? -16.356 -14.118 24.342 1.00 14.54 194 LEU E C 1
ATOM 1448 O O . LEU E 1 23 ? -15.151 -13.848 24.305 1.00 9.70 194 LEU E O 1
ATOM 1453 N N . VAL E 1 24 ? -16.867 -14.968 25.235 1.00 13.36 195 VAL E N 1
ATOM 1454 C CA . VAL E 1 24 ? -15.980 -15.712 26.117 1.00 16.01 195 VAL E CA 1
ATOM 1455 C C . VAL E 1 24 ? -15.039 -16.579 25.294 1.00 12.95 195 VAL E C 1
ATOM 1456 O O . VAL E 1 24 ? -13.861 -16.732 25.637 1.00 10.85 195 VAL E O 1
ATOM 1460 N N . GLY E 1 25 ? -15.533 -17.135 24.183 1.00 13.70 196 GLY E N 1
ATOM 1461 C CA . GLY E 1 25 ? -14.666 -17.868 23.274 1.00 16.27 196 GLY E CA 1
ATOM 1462 C C . GLY E 1 25 ? -13.565 -17.011 22.679 1.00 14.38 196 GLY E C 1
ATOM 1463 O O . GLY E 1 25 ? -12.449 -17.490 22.466 1.00 11.74 196 GLY E O 1
ATOM 1464 N N . VAL E 1 26 ? -13.861 -15.737 22.401 1.00 10.84 197 VAL E N 1
ATOM 1465 C CA . VAL E 1 26 ? -12.825 -14.802 21.962 1.00 12.39 197 VAL E CA 1
ATOM 1466 C C . VAL E 1 26 ? -11.771 -14.619 23.048 1.00 8.83 197 VAL E C 1
ATOM 1467 O O . VAL E 1 26 ? -10.563 -14.660 22.783 1.00 9.47 197 VAL E O 1
ATOM 1471 N N . VAL E 1 27 ? -12.220 -14.378 24.279 1.00 10.62 198 VAL E N 1
ATOM 1472 C CA . VAL E 1 27 ? -11.300 -14.245 25.402 1.00 11.55 198 VAL E CA 1
ATOM 1473 C C . VAL E 1 27 ? -10.470 -15.510 25.551 1.00 9.86 198 VAL E C 1
ATOM 1474 O O . VAL E 1 27 ? -9.257 -15.453 25.782 1.00 7.87 198 VAL E O 1
ATOM 1478 N N . GLN E 1 28 ? -11.1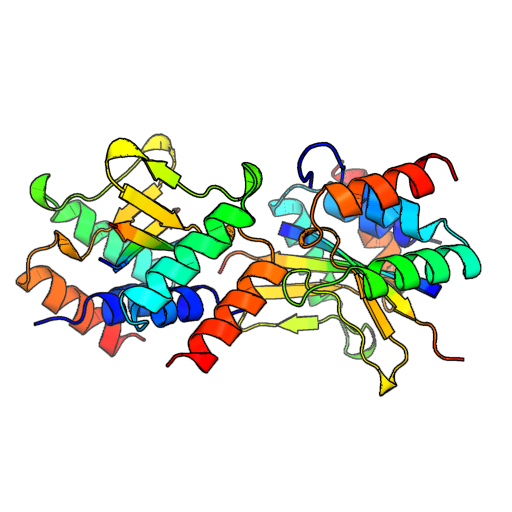16 -16.672 25.420 1.00 12.29 199 GLN E N 1
ATOM 1479 C CA . GLN E 1 28 ? -10.400 -17.938 25.513 1.00 14.01 199 GLN E CA 1
ATOM 1480 C C . GLN E 1 28 ? -9.287 -18.020 24.479 1.00 11.46 199 GLN E C 1
ATOM 1481 O O . GLN E 1 28 ? -8.162 -18.421 24.799 1.00 10.35 199 GLN E O 1
ATOM 1487 N N . MET E 1 29 ? -9.568 -17.639 23.231 1.00 11.18 200 MET E N 1
ATOM 1488 C CA . MET E 1 29 ? -8.542 -17.880 22.228 1.00 10.61 200 MET E CA 1
ATOM 1489 C C . MET E 1 29 ? -7.436 -16.840 22.341 1.00 10.83 200 MET E C 1
ATOM 1490 O O . MET E 1 29 ? -6.265 -17.162 22.119 1.00 8.81 200 MET E O 1
ATOM 1495 N N . VAL E 1 30 ? -7.776 -15.597 22.706 1.00 11.36 201 VAL E N 1
ATOM 1496 C CA . VAL E 1 30 ? -6.726 -14.606 22.919 1.00 8.35 201 VAL E CA 1
ATOM 1497 C C . VAL E 1 30 ? -5.836 -15.033 24.078 1.00 8.27 201 VAL E C 1
ATOM 1498 O O . VAL E 1 30 ? -4.605 -14.992 23.980 1.00 9.07 201 VAL E O 1
ATOM 1502 N N . THR E 1 31 ? -6.445 -15.468 25.186 1.00 9.79 202 THR E N 1
ATOM 1503 C CA . THR E 1 31 ? -5.670 -15.954 26.325 1.00 11.25 202 THR E CA 1
ATOM 1504 C C . THR E 1 31 ? -4.758 -17.107 25.924 1.00 11.98 202 THR E C 1
ATOM 1505 O O . THR E 1 31 ? -3.600 -17.172 26.355 1.00 10.48 202 THR E O 1
ATOM 1509 N N . ASP E 1 32 ? -5.258 -18.030 25.099 1.00 6.97 203 ASP E N 1
ATOM 1510 C CA . ASP E 1 32 ? -4.435 -19.171 24.705 1.00 11.61 203 ASP E CA 1
ATOM 1511 C C . ASP E 1 32 ? -3.261 -18.741 23.835 1.00 12.62 203 ASP E C 1
ATOM 1512 O O . ASP E 1 32 ? -2.166 -19.300 23.947 1.00 12.65 203 ASP E O 1
ATOM 1517 N N . ASN E 1 33 ? -3.463 -17.755 22.965 1.00 10.41 204 ASN E N 1
ATOM 1518 C CA . ASN E 1 33 ? -2.439 -17.356 22.010 1.00 10.98 204 ASN E CA 1
ATOM 1519 C C . ASN E 1 33 ? -1.585 -16.187 22.474 1.00 14.59 204 ASN E C 1
ATOM 1520 O O . ASN E 1 33 ? -0.658 -15.798 21.759 1.00 13.35 204 ASN E O 1
ATOM 1525 N N . LYS E 1 34 ? -1.854 -15.625 23.645 1.00 11.01 205 LYS E N 1
ATOM 1526 C CA . LYS E 1 34 ? -1.228 -14.361 23.986 1.00 9.31 205 LYS E CA 1
ATOM 1527 C C . LYS E 1 34 ? 0.229 -14.535 24.409 1.00 12.64 205 LYS E C 1
ATOM 1528 O O . LYS E 1 34 ? 0.647 -15.578 24.918 1.00 10.22 205 LYS E O 1
ATOM 1534 N N . THR E 1 35 ? 1.009 -13.503 24.147 1.00 11.94 206 THR E N 1
ATOM 1535 C CA . THR E 1 35 ? 2.366 -13.334 24.640 1.00 11.10 206 THR E CA 1
ATOM 1536 C C . THR E 1 35 ? 2.362 -12.003 25.360 1.00 7.29 206 THR E C 1
ATOM 1537 O O . THR E 1 35 ? 1.438 -11.201 25.189 1.00 12.41 206 THR E O 1
ATOM 1541 N N . PRO E 1 36 ? 3.388 -11.720 26.166 1.00 11.32 207 PRO E N 1
ATOM 1542 C CA . PRO E 1 36 ? 3.433 -10.401 26.824 1.00 13.97 207 PRO E CA 1
ATOM 1543 C C . PRO E 1 36 ? 3.397 -9.234 25.849 1.00 14.15 207 PRO E C 1
ATOM 1544 O O . PRO E 1 36 ? 2.766 -8.213 26.154 1.00 14.76 207 PRO E O 1
ATOM 1548 N N . GLU E 1 37 ? 4.039 -9.358 24.679 1.00 14.67 208 GLU E N 1
ATOM 1549 C CA . GLU E 1 37 ? 4.074 -8.269 23.706 1.00 14.64 208 GLU E CA 1
ATOM 1550 C C . GLU E 1 37 ? 2.688 -7.875 23.232 1.00 14.42 208 GLU E C 1
ATOM 1551 O O . GLU E 1 37 ? 2.520 -6.793 22.662 1.00 18.16 208 GLU E O 1
ATOM 1557 N N . MET E 1 38 ? 1.694 -8.714 23.484 1.00 11.92 209 MET E N 1
ATOM 1558 C CA . MET E 1 38 ? 0.349 -8.522 22.978 1.00 12.89 209 MET E CA 1
ATOM 1559 C C . MET E 1 38 ? -0.472 -7.600 23.872 1.00 12.68 209 MET E C 1
ATOM 1560 O O . MET E 1 38 ? -1.588 -7.227 23.492 1.00 12.71 209 MET E O 1
ATOM 1565 N N . ASN E 1 39 ? 0.047 -7.256 25.057 1.00 13.75 210 ASN E N 1
ATOM 1566 C CA . ASN E 1 39 ? -0.548 -6.246 25.939 1.00 19.08 210 ASN E CA 1
ATOM 1567 C C . ASN E 1 39 ? -1.998 -6.570 26.290 1.00 16.59 210 ASN E C 1
ATOM 1568 O O . ASN E 1 39 ? -2.839 -5.680 26.421 1.00 18.01 210 ASN E O 1
ATOM 1573 N N . VAL E 1 40 ? -2.293 -7.853 26.444 1.00 9.66 211 VAL E N 1
ATOM 1574 C CA . VAL E 1 40 ? -3.580 -8.275 26.981 1.00 10.87 211 VAL E CA 1
ATOM 1575 C C . VAL E 1 40 ? -3.574 -8.050 28.487 1.00 18.06 211 VAL E C 1
ATOM 1576 O O . VAL E 1 40 ? -2.630 -8.442 29.183 1.00 13.52 211 VAL E O 1
ATOM 1580 N N . THR E 1 41 ? -4.620 -7.406 28.991 1.00 13.17 212 THR E N 1
ATOM 1581 C CA . THR E 1 41 ? -4.803 -7.213 30.422 1.00 17.68 212 THR E CA 1
ATOM 1582 C C . THR E 1 41 ? -5.776 -8.260 30.945 1.00 16.87 212 THR E C 1
ATOM 1583 O O . THR E 1 41 ? -6.875 -8.414 30.406 1.00 18.02 212 THR E O 1
ATOM 1587 N N . ASN E 1 42 ? -5.365 -8.989 31.978 1.00 12.63 213 ASN E N 1
ATOM 1588 C CA . ASN E 1 42 ? -6.260 -9.930 32.653 1.00 18.22 213 ASN E CA 1
ATOM 1589 C C . ASN E 1 42 ? -6.029 -9.820 34.155 1.00 16.75 213 ASN E C 1
ATOM 1590 O O . ASN E 1 42 ? -5.074 -10.395 34.684 1.00 17.18 213 ASN E O 1
ATOM 1595 N N . ASN E 1 43 ? -6.911 -9.098 34.835 1.00 20.96 214 ASN E N 1
ATOM 1596 C CA . ASN E 1 43 ? -6.915 -9.082 36.294 1.00 22.28 214 ASN E CA 1
ATOM 1597 C C . ASN E 1 43 ? -7.676 -10.324 36.742 1.00 18.94 214 ASN E C 1
ATOM 1598 O O . ASN E 1 43 ? -8.908 -10.376 36.683 1.00 15.79 214 ASN E O 1
ATOM 1603 N N . VAL E 1 44 ? -6.928 -11.345 37.172 1.00 18.96 215 VAL E N 1
ATOM 1604 C CA . VAL E 1 44 ? -7.469 -12.702 37.200 1.00 24.27 215 VAL E CA 1
ATOM 1605 C C . VAL E 1 44 ? -8.522 -12.848 38.291 1.00 22.95 215 VAL E C 1
ATOM 1606 O O . VAL E 1 44 ? -9.504 -13.580 38.123 1.00 25.30 215 VAL E O 1
ATOM 1610 N N . GLU E 1 45 ? -8.335 -12.164 39.422 1.00 20.93 216 GLU E N 1
ATOM 1611 C CA . GLU E 1 45 ? -9.312 -12.242 40.504 1.00 37.03 216 GLU E CA 1
ATOM 1612 C C . GLU E 1 45 ? -10.662 -11.691 40.068 1.00 40.98 216 GLU E C 1
ATOM 1613 O O . GLU E 1 45 ? -11.712 -12.236 40.428 1.00 39.86 216 GLU E O 1
ATOM 1619 N N . GLU E 1 46 ? -10.651 -10.624 39.275 1.00 37.04 217 GLU E N 1
ATOM 1620 C CA . GLU E 1 46 ? -11.861 -9.894 38.928 1.00 29.03 217 GLU E CA 1
ATOM 1621 C C . GLU E 1 46 ? -12.505 -10.376 37.635 1.00 31.25 217 GLU E C 1
ATOM 1622 O O . GLU E 1 46 ? -13.573 -9.873 37.269 1.00 35.44 217 GLU E O 1
ATOM 1628 N N . GLY E 1 47 ? -11.905 -11.344 36.949 1.00 24.36 218 GLY E N 1
ATOM 1629 C CA . GLY E 1 47 ? -12.489 -11.835 35.712 1.00 26.76 218 GLY E CA 1
ATOM 1630 C C . GLY E 1 47 ? -12.634 -10.751 34.668 1.00 26.06 218 GLY E C 1
ATOM 1631 O O . GLY E 1 47 ? -13.616 -10.741 33.914 1.00 25.16 218 GLY E O 1
ATOM 1632 N N . GLU E 1 48 ? -11.684 -9.822 34.623 1.00 20.25 219 GLU E N 1
ATOM 1633 C CA . GLU E 1 48 ? -11.742 -8.687 33.717 1.00 25.76 219 GLU E CA 1
ATOM 1634 C C . GLU E 1 48 ? -10.604 -8.790 32.717 1.00 21.47 219 GLU E C 1
ATOM 1635 O O . GLU E 1 48 ? -9.439 -8.953 33.103 1.00 21.07 219 GLU E O 1
ATOM 1641 N N . PHE E 1 49 ? -10.948 -8.703 31.440 1.00 13.99 220 PHE E N 1
ATOM 1642 C CA . PHE E 1 49 ? -9.983 -8.742 30.358 1.00 18.21 220 PHE E CA 1
ATOM 1643 C C . PHE E 1 49 ? -10.082 -7.444 29.579 1.00 14.75 220 PHE E C 1
ATOM 1644 O O . PHE E 1 49 ? -11.178 -6.917 29.371 1.00 15.01 220 PHE E O 1
ATOM 1652 N N . ILE E 1 50 ? -8.932 -6.922 29.174 1.00 10.75 221 ILE E N 1
ATOM 1653 C CA . ILE E 1 50 ? -8.876 -5.788 28.267 1.00 13.61 221 ILE E CA 1
ATOM 1654 C C . ILE E 1 50 ? -8.030 -6.217 27.083 1.00 14.10 221 ILE E C 1
ATOM 1655 O O . ILE E 1 50 ? -6.844 -6.525 27.246 1.00 13.77 221 ILE E O 1
ATOM 1660 N N . ILE E 1 51 ? -8.638 -6.262 25.904 1.00 13.91 222 ILE E N 1
ATOM 1661 C CA . ILE E 1 51 ? -7.938 -6.650 24.690 1.00 13.85 222 ILE E CA 1
ATOM 1662 C C . ILE E 1 51 ? -7.601 -5.395 23.911 1.00 15.23 222 ILE E C 1
ATOM 1663 O O . ILE E 1 51 ? -8.483 -4.580 23.607 1.00 9.54 222 ILE E O 1
ATOM 1668 N N . ASP E 1 52 ? -6.322 -5.237 23.603 1.00 12.62 223 ASP E N 1
ATOM 1669 C CA . ASP E 1 52 ? -5.822 -4.173 22.746 1.00 12.95 223 ASP E CA 1
ATOM 1670 C C . ASP E 1 52 ? -5.542 -4.818 21.391 1.00 11.54 223 ASP E C 1
ATOM 1671 O O . ASP E 1 52 ? -4.482 -5.416 21.181 1.00 10.60 223 ASP E O 1
ATOM 1676 N N . LEU E 1 53 ? -6.510 -4.719 20.477 1.00 10.52 224 LEU E N 1
ATOM 1677 C CA . LEU E 1 53 ? -6.351 -5.350 19.171 1.00 9.39 224 LEU E CA 1
ATOM 1678 C C . LEU E 1 53 ? -5.148 -4.803 18.417 1.00 15.96 224 LEU E C 1
ATOM 1679 O O . LEU E 1 53 ? -4.603 -5.493 17.551 1.00 10.44 224 LEU E O 1
ATOM 1684 N N . TYR E 1 54 ? -4.707 -3.590 18.745 1.00 11.81 225 TYR E N 1
ATOM 1685 C CA . TYR E 1 54 ? -3.593 -2.975 18.042 1.00 15.22 225 TYR E CA 1
ATOM 1686 C C . TYR E 1 54 ? -2.262 -3.623 18.392 1.00 13.37 225 TYR E C 1
ATOM 1687 O O . TYR E 1 54 ? -1.277 -3.389 17.689 1.00 12.18 225 TYR E O 1
ATOM 1696 N N . SER E 1 55 ? -2.221 -4.455 19.430 1.00 14.54 226 SER E N 1
ATOM 1697 C CA . SER E 1 55 ? -1.011 -5.153 19.839 1.00 11.12 226 SER E CA 1
ATOM 1698 C C . SER E 1 55 ? -1.021 -6.631 19.468 1.00 13.24 226 SER E C 1
ATOM 1699 O O . SER E 1 55 ? -0.071 -7.347 19.796 1.00 12.18 226 SER E O 1
ATOM 1702 N N . LEU E 1 56 ? -2.071 -7.107 18.814 1.00 8.93 227 LEU E N 1
ATOM 1703 C CA . LEU E 1 56 ? -2.216 -8.479 18.343 1.00 7.50 227 LEU E CA 1
ATOM 1704 C C . LEU E 1 56 ? -1.616 -8.615 16.947 1.00 14.63 227 LEU E C 1
ATOM 1705 O O . LEU E 1 56 ? -1.672 -7.669 16.155 1.00 10.00 227 LEU E O 1
ATOM 1710 N N . PRO E 1 57 ? -1.001 -9.756 16.644 1.00 12.12 228 PRO E N 1
ATOM 1711 C CA . PRO E 1 57 ? -0.474 -9.968 15.292 1.00 14.35 228 PRO E CA 1
ATOM 1712 C C . PRO E 1 57 ? -1.610 -10.124 14.297 1.00 10.56 228 PRO E C 1
ATOM 1713 O O . PRO E 1 57 ? -2.712 -10.547 14.649 1.00 7.16 228 PRO E O 1
ATOM 1717 N N . GLU E 1 58 ? -1.317 -9.795 13.033 1.00 8.52 229 GLU E N 1
ATOM 1718 C CA . GLU E 1 58 ? -2.359 -9.763 12.009 1.00 8.82 229 GLU E CA 1
ATOM 1719 C C . GLU E 1 58 ? -3.083 -11.099 11.893 1.00 6.69 229 GLU E C 1
ATOM 1720 O O . GLU E 1 58 ? -4.292 -11.1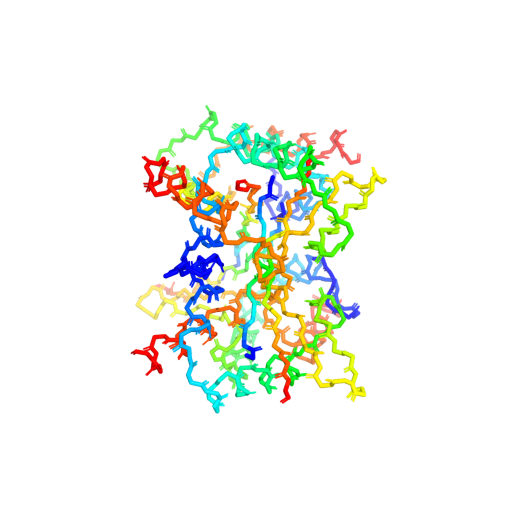31 11.636 1.00 12.04 229 GLU E O 1
ATOM 1726 N N . GLY E 1 59 ? -2.365 -12.211 12.066 1.00 6.85 230 GLY E N 1
ATOM 1727 C CA . GLY E 1 59 ? -3.010 -13.511 11.967 1.00 7.28 230 GLY E CA 1
ATOM 1728 C C . GLY E 1 59 ? -4.119 -13.692 12.986 1.00 11.79 230 GLY E C 1
ATOM 1729 O O . GLY E 1 59 ? -5.184 -14.234 12.675 1.00 10.73 230 GLY E O 1
ATOM 1730 N N . LEU E 1 60 ? -3.890 -13.232 14.216 1.00 7.78 231 LEU E N 1
ATOM 1731 C CA . LEU E 1 60 ? -4.940 -13.310 15.224 1.00 7.88 231 LEU E CA 1
ATOM 1732 C C . LEU E 1 60 ? -6.104 -12.393 14.871 1.00 9.13 231 LEU E C 1
ATOM 1733 O O . LEU E 1 60 ? -7.268 -12.769 15.055 1.00 10.57 231 LEU E O 1
ATOM 1738 N N . LEU E 1 61 ? -5.820 -11.184 14.371 1.00 6.81 232 LEU E N 1
ATOM 1739 C CA . LEU E 1 61 ? -6.920 -10.298 13.998 1.00 10.16 232 LEU E CA 1
ATOM 1740 C C . LEU E 1 61 ? -7.745 -10.880 12.866 1.00 8.30 232 LEU E C 1
ATOM 1741 O O . LEU E 1 61 ? -8.975 -10.767 12.868 1.00 10.75 232 LEU E O 1
ATOM 1746 N N . LYS E 1 62 ? -7.087 -11.463 11.865 1.00 12.55 233 LYS E N 1
ATOM 1747 C CA . LYS E 1 62 ? -7.837 -12.022 10.748 1.00 11.96 233 LYS E CA 1
ATOM 1748 C C . LYS E 1 62 ? -8.719 -13.176 11.207 1.00 12.93 233 LYS E C 1
ATOM 1749 O O . LYS E 1 62 ? -9.876 -13.290 10.784 1.00 15.24 233 LYS E O 1
ATOM 1755 N N . SER E 1 63 ? -8.202 -14.017 12.105 1.00 9.67 234 SER E N 1
ATOM 1756 C CA . SER E 1 63 ? -9.014 -15.094 12.660 1.00 11.94 234 SER E CA 1
ATOM 1757 C C . SER E 1 63 ? -10.177 -14.542 13.478 1.00 16.36 234 SER E C 1
ATOM 1758 O O . SER E 1 63 ? -11.302 -15.043 13.385 1.00 12.27 234 SER E O 1
ATOM 1761 N N . LEU E 1 64 ? -9.930 -13.498 14.273 1.00 11.26 235 LEU E N 1
ATOM 1762 C CA . LEU E 1 64 ? -11.013 -12.850 15.008 1.00 12.22 235 LEU E CA 1
ATOM 1763 C C . LEU E 1 64 ? -12.058 -12.263 14.071 1.00 16.61 235 LEU E C 1
ATOM 1764 O O . LEU E 1 64 ? -13.264 -12.374 14.321 1.00 13.51 235 LEU E O 1
ATOM 1769 N N . TRP E 1 65 ? -11.609 -11.606 13.002 1.00 11.73 236 TRP E N 1
ATOM 1770 C CA . TRP E 1 65 ? -12.532 -10.940 12.095 1.00 15.35 236 TRP E CA 1
ATOM 1771 C C . TRP E 1 65 ? -13.448 -11.957 11.423 1.00 19.07 236 TRP E C 1
ATOM 1772 O O . TRP E 1 65 ? -14.660 -11.739 11.311 1.00 14.49 236 TRP E O 1
ATOM 1783 N N . ASP E 1 66 ? -12.886 -13.087 10.988 1.00 18.02 237 ASP E N 1
ATOM 1784 C CA . ASP E 1 66 ? -13.707 -14.133 10.390 1.00 17.50 237 ASP E CA 1
ATOM 1785 C C . ASP E 1 66 ? -14.654 -14.735 11.419 1.00 18.48 237 ASP E C 1
ATOM 1786 O O . ASP E 1 66 ? -15.805 -15.046 11.103 1.00 18.08 237 ASP E O 1
ATOM 1791 N N . TYR E 1 67 ? -14.179 -14.903 12.655 1.00 19.17 238 TYR E N 1
ATOM 1792 C CA . TYR E 1 67 ? -15.028 -15.403 13.731 1.00 15.77 238 TYR E CA 1
ATOM 1793 C C . TYR E 1 67 ? -16.225 -14.486 13.964 1.00 19.33 238 TYR E C 1
ATOM 1794 O O . TYR E 1 67 ? -17.332 -14.958 14.248 1.00 19.90 238 TYR E O 1
ATOM 1803 N N . VAL E 1 68 ? -16.021 -13.171 13.841 1.00 15.69 239 VAL E N 1
ATOM 1804 C CA . VAL E 1 68 ? -17.111 -12.221 14.047 1.00 17.47 239 VAL E CA 1
ATOM 1805 C C . VAL E 1 68 ? -18.142 -12.337 12.927 1.00 25.63 239 VAL E C 1
ATOM 1806 O O . VAL E 1 68 ? -19.353 -12.363 13.184 1.00 22.56 239 VAL E O 1
ATOM 1810 N N . LYS E 1 69 ? -17.681 -12.410 11.671 1.00 23.18 240 LYS E N 1
ATOM 1811 C CA . LYS E 1 69 ? -18.591 -12.704 10.562 1.00 25.01 240 LYS E CA 1
ATOM 1812 C C . LYS E 1 69 ? -19.296 -14.039 10.739 1.00 21.78 240 LYS E C 1
ATOM 1813 O O . LYS E 1 69 ? -20.507 -14.142 10.523 1.00 28.08 240 LYS E O 1
ATOM 1819 N N . LYS E 1 70 ? -18.545 -15.085 11.087 1.00 22.58 241 LYS E N 1
ATOM 1820 C CA . LYS E 1 70 ? -19.142 -16.407 11.227 1.00 24.45 241 LYS E CA 1
ATOM 1821 C C . LYS E 1 70 ? -20.271 -16.408 12.247 1.00 25.71 241 LYS E C 1
ATOM 1822 O O . LYS E 1 70 ? -21.258 -17.132 12.075 1.00 22.52 241 LYS E O 1
ATOM 1828 N N . ASN E 1 71 ? -20.154 -15.602 13.305 1.00 22.67 242 ASN E N 1
ATOM 1829 C CA . ASN E 1 71 ? -21.053 -15.697 14.449 1.00 22.28 242 ASN E CA 1
ATOM 1830 C C . ASN E 1 71 ? -21.899 -14.444 14.640 1.00 24.00 242 ASN E C 1
ATOM 1831 O O . ASN E 1 71 ? -22.370 -14.183 15.753 1.00 24.20 242 ASN E O 1
ATOM 1836 N N . THR E 1 72 ? -22.102 -13.669 13.580 1.00 22.71 243 THR E N 1
ATOM 1837 C CA . THR E 1 72 ? -23.051 -12.555 13.588 1.00 25.12 243 THR E CA 1
ATOM 1838 C C . THR E 1 72 ? -23.840 -12.524 12.277 1.00 27.60 243 THR E C 1
ATOM 1839 O O . THR E 1 72 ? -23.568 -13.308 11.362 1.00 24.32 243 THR E O 1
ATOM 1843 N N . GLU F 2 1 ? -5.185 10.627 18.125 1.00 17.93 1392 GLU F N 1
ATOM 1844 C CA . GLU F 2 1 ? -5.092 9.220 17.735 1.00 20.46 1392 GLU F CA 1
ATOM 1845 C C . GLU F 2 1 ? -6.003 8.329 18.559 1.00 14.65 1392 GLU F C 1
ATOM 1846 O O . GLU F 2 1 ? -5.742 8.084 19.740 1.00 16.43 1392 GLU F O 1
ATOM 1852 N N . PRO F 2 2 ? -7.063 7.828 17.926 1.00 12.38 1393 PRO F N 1
ATOM 1853 C CA . PRO F 2 2 ? -8.024 6.980 18.638 1.00 12.63 1393 PRO F CA 1
ATOM 1854 C C . PRO F 2 2 ? -7.699 5.500 18.538 1.00 12.36 1393 PRO F C 1
ATOM 1855 O O . PRO F 2 2 ? -7.242 4.996 17.511 1.00 11.75 1393 PRO F O 1
ATOM 1859 N N . LYS F 2 3 ? -7.931 4.799 19.644 1.00 9.32 1394 LYS F N 1
ATOM 1860 C CA . LYS F 2 3 ? -7.858 3.346 19.679 1.00 12.35 1394 LYS F CA 1
ATOM 1861 C C . LYS F 2 3 ? -9.019 2.834 20.515 1.00 14.16 1394 LYS F C 1
ATOM 1862 O O . LYS F 2 3 ? -9.278 3.354 21.603 1.00 12.02 1394 LYS F O 1
ATOM 1868 N N . LEU F 2 4 ? -9.711 1.819 20.013 1.00 10.09 1395 LEU F N 1
ATOM 1869 C CA . LEU F 2 4 ? -10.766 1.169 20.772 1.00 9.93 1395 LEU F CA 1
ATOM 1870 C C . LEU F 2 4 ? -10.163 0.025 21.575 1.00 15.46 1395 LEU F C 1
ATOM 1871 O O . LEU F 2 4 ? -9.557 -0.890 21.004 1.00 15.41 1395 LEU F O 1
ATOM 1876 N N . LEU F 2 5 ? -10.314 0.087 22.894 1.00 6.34 1396 LEU F N 1
ATOM 1877 C CA . LEU F 2 5 ? -9.967 -1.014 23.775 1.00 9.05 1396 LEU F CA 1
ATOM 1878 C C . LEU F 2 5 ? -11.223 -1.818 24.077 1.00 13.23 1396 LEU F C 1
ATOM 1879 O O . LEU F 2 5 ? -12.302 -1.252 24.282 1.00 12.90 1396 LEU F O 1
ATOM 1884 N N . LEU F 2 6 ? -11.083 -3.134 24.095 1.00 11.48 1397 LEU F N 1
ATOM 1885 C CA . LEU F 2 6 ? -12.208 -4.032 24.321 1.00 8.95 1397 LEU F CA 1
ATOM 1886 C C . LEU F 2 6 ? -12.083 -4.591 25.728 1.00 15.04 1397 LEU F C 1
ATOM 1887 O O . LEU F 2 6 ? -11.197 -5.406 26.001 1.00 13.95 1397 LEU F O 1
ATOM 1892 N N . LYS F 2 7 ? -12.960 -4.138 26.613 1.00 16.21 1398 LYS F N 1
ATOM 1893 C CA . LYS F 2 7 ? -13.022 -4.617 27.983 1.00 17.12 1398 LYS F CA 1
ATOM 1894 C C . LYS F 2 7 ? -14.112 -5.674 28.078 1.00 20.51 1398 LYS F C 1
ATOM 1895 O O . LYS F 2 7 ? -15.248 -5.439 27.650 1.00 22.59 1398 LYS F O 1
ATOM 1901 N N . ILE F 2 8 ? -13.765 -6.838 28.619 1.00 21.81 1399 ILE F N 1
ATOM 1902 C CA . ILE F 2 8 ? -14.718 -7.920 28.828 1.00 17.67 1399 ILE F CA 1
ATOM 1903 C C . ILE F 2 8 ? -14.656 -8.327 30.291 1.00 23.36 1399 ILE F C 1
ATOM 1904 O O . ILE F 2 8 ? -13.582 -8.669 30.798 1.00 21.49 1399 ILE F O 1
ATOM 1909 N N . ASN F 2 9 ? -15.800 -8.270 30.968 1.00 23.23 1400 ASN F N 1
ATOM 1910 C CA . ASN F 2 9 ? -15.915 -8.656 32.369 1.00 20.17 1400 ASN F CA 1
ATOM 1911 C C . ASN F 2 9 ? -16.608 -10.013 32.398 1.00 22.00 1400 ASN F C 1
ATOM 1912 O O . ASN F 2 9 ? -17.787 -10.121 32.050 1.00 25.01 1400 ASN F O 1
ATOM 1917 N N . LEU F 2 10 ? -15.880 -11.045 32.804 1.00 27.88 1401 LEU F N 1
ATOM 1918 C CA . LEU F 2 10 ? -16.461 -12.381 32.860 1.00 31.44 1401 LEU F CA 1
ATOM 1919 C C . LEU F 2 10 ? -17.294 -12.574 34.122 1.00 34.68 1401 LEU F C 1
ATOM 1920 O O . LEU F 2 10 ? -18.491 -12.850 34.040 1.00 41.05 1401 LEU F O 1
ATOM 1925 N N . SER G 1 5 ? -32.206 5.786 24.629 1.00 49.16 176 SER G N 1
ATOM 1926 C CA . SER G 1 5 ? -30.890 6.165 25.125 1.00 35.12 176 SER G CA 1
ATOM 1927 C C . SER G 1 5 ? -29.794 5.874 24.089 1.00 43.81 176 SER G C 1
ATOM 1928 O O . SER G 1 5 ? -30.021 5.145 23.120 1.00 33.10 176 SER G O 1
ATOM 1931 N N . VAL G 1 6 ? -28.608 6.448 24.298 1.00 28.38 177 VAL G N 1
ATOM 1932 C CA . VAL G 1 6 ? -27.552 6.378 23.292 1.00 24.71 177 VAL G CA 1
ATOM 1933 C C . VAL G 1 6 ? -26.952 4.978 23.243 1.00 19.51 177 VAL G C 1
ATOM 1934 O O . VAL G 1 6 ? -26.580 4.404 24.274 1.00 17.77 177 VAL G O 1
ATOM 1938 N N . ASP G 1 7 ? -26.851 4.429 22.034 1.00 19.39 178 ASP G N 1
ATOM 1939 C CA . ASP G 1 7 ? -26.112 3.197 21.784 1.00 19.75 178 ASP G CA 1
ATOM 1940 C C . ASP G 1 7 ? -24.625 3.498 21.957 1.00 16.80 178 ASP G C 1
ATOM 1941 O O . ASP G 1 7 ? -24.022 4.183 21.127 1.00 11.96 178 ASP G O 1
ATOM 1946 N N . LEU G 1 8 ? -24.025 2.978 23.028 1.00 15.06 179 LEU G N 1
ATOM 1947 C CA . LEU G 1 8 ? -22.674 3.396 23.389 1.00 13.44 179 LEU G CA 1
ATOM 1948 C C . LEU G 1 8 ? -21.616 2.820 22.457 1.00 16.62 179 LEU G C 1
ATOM 1949 O O . LEU G 1 8 ? -20.595 3.472 22.204 1.00 14.37 179 LEU G O 1
ATOM 1954 N N . GLU G 1 9 ? -21.822 1.606 21.949 1.00 13.97 180 GLU G N 1
ATOM 1955 C CA . GLU G 1 9 ? -20.834 1.024 21.051 1.00 12.41 180 GLU G CA 1
ATOM 1956 C C . GLU G 1 9 ? -20.838 1.732 19.701 1.00 11.01 180 GLU G C 1
ATOM 1957 O O . GLU G 1 9 ? -19.774 1.962 19.112 1.00 10.86 180 GLU G O 1
ATOM 1963 N N . LYS G 1 10 ? -22.024 2.096 19.203 1.00 13.34 181 LYS G N 1
ATOM 1964 C CA . LYS G 1 10 ? -22.105 2.912 17.995 1.00 10.22 181 LYS G CA 1
ATOM 1965 C C . LYS G 1 10 ? -21.428 4.261 18.201 1.00 8.76 181 LYS G C 1
ATOM 1966 O O . LYS G 1 10 ? -20.772 4.781 17.293 1.00 8.54 181 LYS G O 1
ATOM 1972 N N . LEU G 1 11 ? -21.588 4.851 19.388 1.00 8.47 182 LEU G N 1
ATOM 1973 C CA . LEU G 1 11 ? -20.924 6.117 19.678 1.00 10.09 182 LEU G CA 1
ATOM 1974 C C . LEU G 1 11 ? -19.410 5.944 19.713 1.00 5.86 182 LEU G C 1
ATOM 1975 O O . LEU G 1 11 ? -18.672 6.719 19.094 1.00 10.82 182 LEU G O 1
ATOM 1980 N N . ALA G 1 12 ? -18.932 4.937 20.451 1.00 9.78 183 ALA G N 1
ATOM 1981 C CA . ALA G 1 12 ? -17.498 4.678 20.538 1.00 7.86 183 ALA G CA 1
ATOM 1982 C C . ALA G 1 12 ? -16.888 4.493 19.153 1.00 10.75 183 ALA G C 1
ATOM 1983 O O . ALA G 1 12 ? -15.850 5.083 18.831 1.00 8.59 183 ALA G O 1
ATOM 1985 N N . PHE G 1 13 ? -17.528 3.685 18.310 1.00 8.64 184 PHE G N 1
ATOM 1986 C CA . PHE G 1 13 ? -17.004 3.489 16.965 1.00 6.74 184 PHE G CA 1
ATOM 1987 C C . PHE G 1 13 ? -17.023 4.793 16.175 1.00 8.58 184 PHE G C 1
ATOM 1988 O O . PHE G 1 13 ? -16.033 5.152 15.524 1.00 9.21 184 PHE G O 1
ATOM 1996 N N . GLY G 1 14 ? -18.137 5.525 16.236 1.00 9.51 185 GLY G N 1
ATOM 1997 C CA . GLY G 1 14 ? -18.228 6.774 15.504 1.00 8.85 185 GLY G CA 1
ATOM 1998 C C . GLY G 1 14 ? -17.169 7.776 15.915 1.00 11.19 185 GLY G C 1
ATOM 1999 O O . GLY G 1 14 ? -16.688 8.551 15.086 1.00 8.52 185 GLY G O 1
ATOM 2000 N N . LEU G 1 15 ? -16.784 7.768 17.197 1.00 11.11 186 LEU G N 1
ATOM 2001 C CA . LEU G 1 15 ? -15.755 8.686 17.673 1.00 7.95 186 LEU G CA 1
ATOM 2002 C C . LEU G 1 15 ? -14.414 8.418 17.003 1.00 8.84 186 LEU G C 1
ATOM 2003 O O . LEU G 1 15 ? -13.608 9.340 16.837 1.00 9.76 186 LEU G O 1
ATOM 2008 N N . THR G 1 16 ? -14.162 7.175 16.592 1.00 8.61 187 THR G N 1
ATOM 2009 C CA . THR G 1 16 ? -12.917 6.868 15.899 1.00 8.69 187 THR G CA 1
ATOM 2010 C C . THR G 1 16 ? -12.906 7.361 14.459 1.00 11.54 187 THR G C 1
ATOM 2011 O O . THR G 1 16 ? -11.852 7.313 13.824 1.00 9.37 187 THR G O 1
ATOM 2015 N N . LYS G 1 17 ? -14.040 7.821 13.931 1.00 12.23 188 LYS G N 1
ATOM 2016 C CA . LYS G 1 17 ? -14.111 8.329 12.569 1.00 11.00 188 LYS G CA 1
ATOM 2017 C C . LYS G 1 17 ? -14.009 9.844 12.511 1.00 13.52 188 LYS G C 1
ATOM 2018 O O . LYS G 1 17 ? -13.949 10.411 11.417 1.00 13.48 188 LYS G O 1
ATOM 2024 N N . LEU G 1 18 ? -13.973 10.506 13.663 1.00 8.01 189 LEU G N 1
ATOM 2025 C CA . LEU G 1 18 ? -13.741 11.940 13.699 1.00 11.32 189 LEU G CA 1
ATOM 2026 C C . LEU G 1 18 ? -12.310 12.256 13.280 1.00 11.29 189 LEU G C 1
ATOM 2027 O O . LEU G 1 18 ? -11.373 11.521 13.611 1.00 12.17 189 LEU G O 1
ATOM 2032 N N . ASN G 1 19 ? -12.134 13.360 12.553 1.00 12.07 190 ASN G N 1
ATOM 2033 C CA . ASN G 1 19 ? -10.775 13.798 12.276 1.00 15.51 190 ASN G CA 1
ATOM 2034 C C . ASN G 1 19 ? -10.088 14.206 13.581 1.00 14.04 190 ASN G C 1
ATOM 2035 O O . ASN G 1 19 ? -10.727 14.399 14.621 1.00 10.43 190 ASN G O 1
ATOM 2040 N N . GLU G 1 20 ? -8.760 14.323 13.506 1.00 9.84 191 GLU G N 1
ATOM 2041 C CA . GLU G 1 20 ? -7.947 14.599 14.688 1.00 18.49 191 GLU G CA 1
ATOM 2042 C C . GLU G 1 20 ? -8.432 15.835 15.437 1.00 15.45 191 GLU G C 1
ATOM 2043 O O . GLU G 1 20 ? -8.619 15.797 16.656 1.00 12.57 191 GLU G O 1
ATOM 2049 N N . ASP G 1 21 ? -8.641 16.944 14.723 1.00 18.24 192 ASP G N 1
ATOM 2050 C CA . ASP G 1 21 ? -9.026 18.177 15.404 1.00 19.20 192 ASP G CA 1
ATOM 2051 C C . ASP G 1 21 ? -10.384 18.032 16.079 1.00 16.52 192 ASP G C 1
ATOM 2052 O O . ASP G 1 21 ? -10.577 18.508 17.203 1.00 14.55 192 ASP G O 1
ATOM 2057 N N . ASP G 1 22 ? -11.336 17.369 15.414 1.00 15.47 193 ASP G N 1
ATOM 2058 C CA . ASP G 1 22 ? -12.649 17.163 16.019 1.00 11.63 193 ASP G CA 1
ATOM 2059 C C . ASP G 1 22 ? -12.562 16.244 17.231 1.00 13.87 193 ASP G C 1
ATOM 2060 O O . ASP G 1 22 ? -13.275 16.445 18.223 1.00 10.19 193 ASP G O 1
ATOM 2065 N N . LEU G 1 23 ? -11.711 15.219 17.167 1.00 13.00 194 LEU G N 1
ATOM 2066 C CA . LEU G 1 23 ? -11.592 14.316 18.307 1.00 12.79 194 LEU G CA 1
ATOM 2067 C C . LEU G 1 23 ? -10.913 15.012 19.480 1.00 15.09 194 LEU G C 1
ATOM 2068 O O . LEU G 1 23 ? -11.283 14.788 20.640 1.00 11.69 194 LEU G O 1
ATOM 2073 N N . VAL G 1 24 ? -9.927 15.868 19.198 1.00 13.50 195 VAL G N 1
ATOM 2074 C CA . VAL G 1 24 ? -9.324 16.678 20.255 1.00 14.60 195 VAL G CA 1
ATOM 2075 C C . VAL G 1 24 ? -10.367 17.605 20.869 1.00 13.07 195 VAL G C 1
ATOM 2076 O O . VAL G 1 24 ? -10.367 17.847 22.084 1.00 12.13 195 VAL G O 1
ATOM 2080 N N . GLY G 1 25 ? -11.282 18.121 20.045 1.00 13.02 196 GLY G N 1
ATOM 2081 C CA . GLY G 1 25 ? -12.371 18.931 20.572 1.00 11.39 196 GLY G CA 1
ATOM 2082 C C . GLY G 1 25 ? -13.299 18.150 21.483 1.00 16.90 196 GLY G C 1
ATOM 2083 O O . GLY G 1 25 ? -13.789 18.676 22.489 1.00 12.62 196 GLY G O 1
ATOM 2084 N N . VAL G 1 26 ? -13.559 16.884 21.144 1.00 11.29 197 VAL G N 1
ATOM 2085 C CA . VAL G 1 26 ? -14.343 16.026 22.030 1.00 11.51 197 VAL G CA 1
ATOM 2086 C C . VAL G 1 26 ? -13.615 15.820 23.352 1.00 13.38 197 VAL G C 1
ATOM 2087 O O . VAL G 1 26 ? -14.218 15.886 24.432 1.00 11.93 197 VAL G O 1
ATOM 2091 N N . VAL G 1 27 ? -12.306 15.563 23.285 1.00 11.27 198 VAL G N 1
ATOM 2092 C CA . VAL G 1 27 ? -11.509 15.364 24.490 1.00 9.78 198 VAL G CA 1
ATOM 2093 C C . VAL G 1 27 ? -11.497 16.632 25.333 1.00 14.41 198 VAL G C 1
ATOM 2094 O O . VAL G 1 27 ? -11.591 16.580 26.568 1.00 9.13 198 VAL G O 1
ATOM 2098 N N . GLN G 1 28 ? -11.372 17.789 24.676 1.00 11.21 199 GLN G N 1
ATOM 2099 C CA . GLN G 1 28 ? -11.430 19.066 25.378 1.00 11.33 199 GLN G CA 1
ATOM 2100 C C . GLN G 1 28 ? -12.754 19.235 26.102 1.00 10.97 199 GLN G C 1
ATOM 2101 O O . GLN G 1 28 ? -12.787 19.669 27.258 1.00 13.52 199 GLN G O 1
ATOM 2107 N N . MET G 1 29 ? -13.861 18.893 25.446 1.00 11.81 200 MET G N 1
ATOM 2108 C CA . MET G 1 29 ? -15.150 19.137 26.077 1.00 11.45 200 MET G CA 1
ATOM 2109 C C . MET G 1 29 ? -15.383 18.140 27.208 1.00 13.76 200 MET G C 1
ATOM 2110 O O . MET G 1 29 ? -15.954 18.494 28.248 1.00 12.87 200 MET G O 1
ATOM 2115 N N . VAL G 1 30 ? -14.941 16.892 27.028 1.00 10.42 201 VAL G N 1
ATOM 2116 C CA . VAL G 1 30 ? -15.024 15.914 28.112 1.00 13.76 201 VAL G CA 1
ATOM 2117 C C . VAL G 1 30 ? -14.185 16.364 29.300 1.00 13.75 201 VAL G C 1
ATOM 2118 O O . VAL G 1 30 ? -14.631 16.310 30.454 1.00 13.70 201 VAL G O 1
ATOM 2122 N N . THR G 1 31 ? -12.964 16.822 29.036 1.00 10.06 202 THR G N 1
ATOM 2123 C CA . THR G 1 31 ? -12.100 17.314 30.103 1.00 14.60 202 THR G CA 1
ATOM 2124 C C . THR G 1 31 ? -12.737 18.484 30.849 1.00 13.79 202 THR G C 1
ATOM 2125 O O . THR G 1 31 ? -12.690 18.538 32.082 1.00 11.99 202 THR G O 1
ATOM 2129 N N . ASP G 1 32 ? -13.356 19.419 30.125 1.00 10.94 203 ASP G N 1
ATOM 2130 C CA . ASP G 1 32 ? -13.962 20.579 30.773 1.00 15.19 203 ASP G CA 1
ATOM 2131 C C . ASP G 1 32 ? -15.226 20.234 31.549 1.00 19.73 203 ASP G C 1
ATOM 2132 O O . ASP G 1 32 ? -15.574 20.951 32.494 1.00 19.52 203 ASP G O 1
ATOM 2137 N N . ASN G 1 33 ? -15.911 19.152 31.193 1.00 10.03 204 ASN G N 1
ATOM 2138 C CA . ASN G 1 33 ? -17.159 18.793 31.845 1.00 14.21 204 ASN G CA 1
ATOM 2139 C C . ASN G 1 33 ? -17.024 17.612 32.790 1.00 11.81 204 ASN G C 1
ATOM 2140 O O . ASN G 1 33 ? -18.017 17.219 33.405 1.00 12.52 204 ASN G O 1
ATOM 2145 N N . LYS G 1 34 ? -15.838 17.029 32.921 1.00 8.82 205 LYS G N 1
ATOM 2146 C CA . LYS G 1 34 ? -15.747 15.750 33.598 1.00 9.78 205 LYS G CA 1
ATOM 2147 C C . LYS G 1 34 ? -15.776 15.912 35.110 1.00 12.73 205 LYS G C 1
ATOM 2148 O O . LYS G 1 34 ? -15.426 16.957 35.669 1.00 11.31 205 LYS G O 1
ATOM 2154 N N . THR G 1 35 ? -16.230 14.858 35.759 1.00 12.98 206 THR G N 1
ATOM 2155 C CA . THR G 1 35 ? -16.241 14.680 37.198 1.00 13.83 206 THR G CA 1
ATOM 2156 C C . THR G 1 35 ? -15.572 13.347 37.481 1.00 11.90 206 THR G C 1
ATOM 2157 O O . THR G 1 35 ? -15.410 12.528 36.569 1.00 13.18 206 THR G O 1
ATOM 2161 N N . PRO G 1 36 ? -15.136 13.104 38.720 1.00 11.02 207 PRO G N 1
ATOM 2162 C CA . PRO G 1 36 ? -14.524 11.796 39.009 1.00 12.25 207 PRO G CA 1
ATOM 2163 C C . PRO G 1 36 ? -15.453 10.622 38.739 1.00 14.18 207 PRO G C 1
ATOM 2164 O O . PRO G 1 36 ? -14.982 9.562 38.309 1.00 12.40 207 PRO G O 1
ATOM 2168 N N . GLU G 1 37 ? -16.763 10.780 38.951 1.00 9.48 208 GLU G N 1
ATOM 2169 C CA . GLU G 1 37 ? -17.684 9.678 38.696 1.00 8.98 208 GLU G CA 1
ATOM 2170 C C . GLU G 1 37 ? -17.768 9.318 37.218 1.00 12.09 208 GLU G C 1
ATOM 2171 O O . GLU G 1 37 ? -18.252 8.233 36.886 1.00 13.11 208 GLU G O 1
ATOM 2177 N N . MET G 1 38 ? -17.292 10.182 36.327 1.00 11.28 209 MET G N 1
ATOM 2178 C CA . MET G 1 38 ? -17.319 9.861 34.905 1.00 14.75 209 MET G CA 1
ATOM 2179 C C . MET G 1 38 ? -16.226 8.887 34.497 1.00 12.56 209 MET G C 1
ATOM 2180 O O . MET G 1 38 ? -16.264 8.387 33.370 1.00 12.81 209 MET G O 1
ATOM 2185 N N . ASN G 1 39 ? -15.253 8.626 35.373 1.00 12.38 210 ASN G N 1
ATOM 2186 C CA . ASN G 1 39 ? -14.252 7.582 35.155 1.00 12.66 210 ASN G CA 1
ATOM 2187 C C . ASN G 1 39 ? -13.419 7.859 33.904 1.00 12.22 210 ASN G C 1
ATOM 2188 O O . ASN G 1 39 ? -13.043 6.946 33.167 1.00 13.49 210 ASN G O 1
ATOM 2193 N N . VAL G 1 40 ? -13.130 9.132 33.660 1.00 9.53 211 VAL G N 1
ATOM 2194 C CA . VAL G 1 40 ? -12.252 9.516 32.561 1.00 10.30 211 VAL G CA 1
ATOM 2195 C C . VAL G 1 40 ? -10.811 9.323 33.009 1.00 18.14 211 VAL G C 1
ATOM 2196 O O . VAL G 1 40 ? -10.380 9.895 34.015 1.00 14.41 211 VAL G O 1
ATOM 2200 N N . THR G 1 41 ? -10.061 8.517 32.266 1.00 13.21 212 THR G N 1
ATOM 2201 C CA . THR G 1 41 ? -8.638 8.358 32.518 1.00 15.46 212 THR G CA 1
ATOM 2202 C C . THR G 1 41 ? -7.883 9.404 31.717 1.00 18.81 212 THR G C 1
ATOM 2203 O O . THR G 1 41 ? -8.116 9.558 30.515 1.00 14.78 212 THR G O 1
ATOM 2207 N N . ASN G 1 42 ? -6.991 10.129 32.383 1.00 12.40 213 ASN G N 1
ATOM 2208 C CA . ASN G 1 42 ? -6.127 11.086 31.695 1.00 14.36 213 ASN G CA 1
ATOM 2209 C C . ASN G 1 42 ? -4.741 10.996 32.321 1.00 17.41 213 ASN G C 1
ATOM 2210 O O . ASN G 1 42 ? -4.497 11.577 33.381 1.00 15.13 213 ASN G O 1
ATOM 2215 N N A ASN G 1 43 ? -3.842 10.264 31.671 0.36 15.91 214 ASN G N 1
ATOM 2216 N N B ASN G 1 43 ? -3.846 10.267 31.661 0.64 15.78 214 ASN G N 1
ATOM 2217 C CA A ASN G 1 43 ? -2.446 10.231 32.097 0.36 20.65 214 ASN G CA 1
ATOM 2218 C CA B ASN G 1 43 ? -2.439 10.221 32.050 0.64 20.67 214 ASN G CA 1
ATOM 2219 C C A ASN G 1 43 ? -1.767 11.466 31.525 0.36 19.76 214 ASN G C 1
ATOM 2220 C C B ASN G 1 43 ? -1.792 11.486 31.500 0.64 19.73 214 ASN G C 1
ATOM 2221 O O A ASN G 1 43 ? -1.357 11.487 30.362 0.36 18.45 214 ASN G O 1
ATOM 2222 O O B ASN G 1 43 ? -1.426 11.550 30.324 0.64 18.34 214 ASN G O 1
ATOM 2231 N N . VAL G 1 44 ? -1.660 12.508 32.353 1.00 21.86 215 VAL G N 1
ATOM 2232 C CA . VAL G 1 44 ? -1.233 13.821 31.874 1.00 16.84 215 VAL G CA 1
ATOM 2233 C C . VAL G 1 44 ? 0.208 13.802 31.379 1.00 21.86 215 VAL G C 1
ATOM 2234 O O . VAL G 1 44 ? 0.572 14.597 30.503 1.00 29.87 215 VAL G O 1
ATOM 2238 N N . GLU G 1 45 ? 1.046 12.910 31.918 1.00 28.70 216 GLU G N 1
ATOM 2239 C CA . GLU G 1 45 ? 2.390 12.709 31.375 1.00 36.59 216 GLU G CA 1
ATOM 2240 C C . GLU G 1 45 ? 2.352 12.391 29.886 1.00 34.49 216 GLU G C 1
ATOM 2241 O O . GLU G 1 45 ? 3.057 13.014 29.083 1.00 35.11 216 GLU G O 1
ATOM 2247 N N . GLU G 1 46 ? 1.542 11.410 29.503 1.00 36.32 217 GLU G N 1
ATOM 2248 C CA . GLU G 1 46 ? 1.593 10.829 28.170 1.00 30.98 217 GLU G CA 1
ATOM 2249 C C . GLU G 1 46 ? 0.642 11.485 27.182 1.00 32.66 217 GLU G C 1
ATOM 2250 O O . GLU G 1 46 ? 0.587 11.050 26.025 1.00 28.98 217 GLU G O 1
ATOM 2256 N N . GLY G 1 47 ? -0.083 12.523 27.589 1.00 23.04 218 GLY G N 1
ATOM 2257 C CA . GLY G 1 47 ? -1.110 13.082 26.723 1.00 19.93 218 GLY G CA 1
ATOM 2258 C C . GLY G 1 47 ? -2.130 12.041 26.321 1.00 22.29 218 GLY G C 1
ATOM 2259 O O . GLY G 1 47 ? -2.560 12.002 25.163 1.00 21.10 218 GLY G O 1
ATOM 2260 N N . GLU G 1 48 ? -2.521 11.186 27.262 1.00 22.47 219 GLU G N 1
ATOM 2261 C CA . GLU G 1 48 ? -3.307 9.996 26.983 1.00 18.61 219 GLU G CA 1
ATOM 2262 C C . GLU G 1 48 ? -4.629 10.070 27.733 1.00 19.54 219 GLU G C 1
ATOM 2263 O O . GLU G 1 48 ? -4.652 10.333 28.941 1.00 16.75 219 GLU G O 1
ATOM 2269 N N . PHE G 1 49 ? -5.720 9.834 27.015 1.00 11.44 220 PHE G N 1
ATOM 2270 C CA . PHE G 1 49 ? -7.060 9.830 27.575 1.00 14.25 220 PHE G CA 1
ATOM 2271 C C . PHE G 1 49 ? -7.706 8.480 27.307 1.00 15.46 220 PHE G C 1
ATOM 2272 O O . PHE G 1 49 ? -7.493 7.880 26.250 1.00 13.85 220 PHE G O 1
ATOM 2280 N N . ILE G 1 50 ? -8.495 8.003 28.263 1.00 9.89 221 ILE G N 1
ATOM 2281 C CA . ILE G 1 50 ? -9.370 6.858 28.050 1.00 8.68 221 ILE G CA 1
ATOM 2282 C C . ILE G 1 50 ? -10.768 7.266 28.483 1.00 13.39 221 ILE G C 1
ATOM 2283 O O . ILE G 1 50 ? -10.999 7.552 29.666 1.00 13.67 221 ILE G O 1
ATOM 2288 N N . ILE G 1 51 ? -11.692 7.298 27.531 1.00 9.60 222 ILE G N 1
ATOM 2289 C CA . ILE G 1 51 ? -13.075 7.670 27.787 1.00 6.79 222 ILE G CA 1
ATOM 2290 C C . ILE G 1 51 ? -13.886 6.398 27.978 1.00 14.80 222 ILE G C 1
ATOM 2291 O O . ILE G 1 51 ? -13.831 5.481 27.149 1.00 10.31 222 ILE G O 1
ATOM 2296 N N . ASP G 1 52 ? -14.621 6.340 29.079 1.00 11.03 223 ASP G N 1
ATOM 2297 C CA . ASP G 1 52 ? -15.535 5.251 29.397 1.00 15.55 223 ASP G CA 1
ATOM 2298 C C . ASP G 1 52 ? -16.942 5.817 29.221 1.00 17.51 223 ASP G C 1
ATOM 2299 O O . ASP G 1 52 ? -17.487 6.442 30.136 1.00 11.33 223 ASP G O 1
ATOM 2304 N N . LEU G 1 53 ? -17.518 5.612 28.032 1.00 10.23 224 LEU G N 1
ATOM 2305 C CA . LEU G 1 53 ? -18.840 6.163 27.738 1.00 14.59 224 LEU G CA 1
ATOM 2306 C C . LEU G 1 53 ? -19.900 5.630 28.693 1.00 13.62 224 LEU G C 1
ATOM 2307 O O . LEU G 1 53 ? -20.915 6.295 28.933 1.00 11.03 224 LEU G O 1
ATOM 2312 N N . TYR G 1 54 ? -19.680 4.439 29.247 1.00 11.07 225 TYR G N 1
ATOM 2313 C CA . TYR G 1 54 ? -20.643 3.826 30.154 1.00 14.77 225 TYR G CA 1
ATOM 2314 C C . TYR G 1 54 ? -20.763 4.575 31.477 1.00 14.94 225 TYR G C 1
ATOM 2315 O O . TYR G 1 54 ? -21.764 4.403 32.183 1.00 17.19 225 TYR G O 1
ATOM 2324 N N . SER G 1 55 ? -19.790 5.412 31.825 1.00 11.92 226 SER G N 1
ATOM 2325 C CA . SER G 1 55 ? -19.852 6.174 33.066 1.00 13.53 226 SER G CA 1
ATOM 2326 C C . SER G 1 55 ? -20.260 7.623 32.857 1.00 14.63 226 SER G C 1
ATOM 2327 O O . SER G 1 55 ? -20.338 8.375 33.833 1.00 15.68 226 SER G O 1
ATOM 2330 N N . LEU G 1 56 ? -20.518 8.034 31.616 1.00 14.24 227 LEU G N 1
ATOM 2331 C CA . LEU G 1 56 ? -20.903 9.395 31.280 1.00 12.82 227 LEU G CA 1
ATOM 2332 C C . LEU G 1 56 ? -22.409 9.576 31.456 1.00 19.33 227 LEU G C 1
ATOM 2333 O O . LEU G 1 56 ? -23.180 8.633 31.244 1.00 17.74 227 LEU G O 1
ATOM 2338 N N . PRO G 1 57 ? -22.864 10.765 31.848 1.00 19.46 228 PRO G N 1
ATOM 2339 C CA . PRO G 1 57 ? -24.308 10.989 31.978 1.00 19.75 228 PRO G CA 1
ATOM 2340 C C . PRO G 1 57 ? -24.987 11.002 30.618 1.00 22.87 228 PRO G C 1
ATOM 2341 O O . PRO G 1 57 ? -24.366 11.231 29.578 1.00 15.72 228 PRO G O 1
ATOM 2345 N N . GLU G 1 58 ? -26.299 10.756 30.642 1.00 22.00 229 GLU G N 1
ATOM 2346 C CA . GLU G 1 58 ? -27.035 10.586 29.395 1.00 26.32 229 GLU G CA 1
ATOM 2347 C C . GLU G 1 58 ? -27.073 11.880 28.591 1.00 22.93 229 GLU G C 1
ATOM 2348 O O . GLU G 1 58 ? -26.881 11.863 27.368 1.00 25.10 229 GLU G O 1
ATOM 2354 N N . GLY G 1 59 ? -27.303 13.013 29.258 1.00 23.76 230 GLY G N 1
ATOM 2355 C CA . GLY G 1 59 ? -27.320 14.282 28.549 1.00 26.06 230 GLY G CA 1
ATOM 2356 C C . GLY G 1 59 ? -26.041 14.535 27.775 1.00 25.75 230 GLY G C 1
ATOM 2357 O O . GLY G 1 59 ? -26.076 14.994 26.630 1.00 26.44 230 GLY G O 1
ATOM 2358 N N . LEU G 1 60 ? -24.895 14.224 28.382 1.00 23.51 231 LEU G N 1
ATOM 2359 C CA . LEU G 1 60 ? -23.622 14.376 27.687 1.00 20.01 231 LEU G CA 1
ATOM 2360 C C . LEU G 1 60 ? -23.484 13.366 26.553 1.00 13.07 231 LEU G C 1
ATOM 2361 O O . LEU G 1 60 ? -22.973 13.698 25.478 1.00 17.78 231 LEU G O 1
ATOM 2366 N N . LEU G 1 61 ? -23.921 12.127 26.782 1.00 17.63 232 LEU G N 1
ATOM 2367 C CA . LEU G 1 61 ? -23.851 11.103 25.745 1.00 15.47 232 LEU G CA 1
ATOM 2368 C C . LEU G 1 61 ? -24.706 11.484 24.546 1.00 19.51 232 LEU G C 1
ATOM 2369 O O . LEU G 1 61 ? -24.310 11.274 23.394 1.00 12.85 232 LEU G O 1
ATOM 2374 N N . LYS G 1 62 ? -25.894 12.035 24.805 1.00 18.04 233 LYS G N 1
ATOM 2375 C CA . LYS G 1 62 ? -26.769 12.475 23.724 1.00 24.72 233 LYS G CA 1
ATOM 2376 C C . LYS G 1 62 ? -26.111 13.572 22.901 1.00 24.26 233 LYS G C 1
ATOM 2377 O O . LYS G 1 62 ? -26.196 13.567 21.668 1.00 24.46 233 LYS G O 1
ATOM 2383 N N . SER G 1 63 ? -25.431 14.509 23.565 1.00 22.58 234 SER G N 1
ATOM 2384 C CA . SER G 1 63 ? -24.733 15.570 22.846 1.00 23.54 234 SER G CA 1
ATOM 2385 C C . SER G 1 63 ? -23.574 15.013 22.026 1.00 25.92 234 SER G C 1
ATOM 2386 O O . SER G 1 63 ? -23.379 15.402 20.868 1.00 22.91 234 SER G O 1
ATOM 2389 N N . LEU G 1 64 ? -22.776 14.120 22.620 1.00 20.57 235 LEU G N 1
ATOM 2390 C CA . LEU G 1 64 ? -21.719 13.452 21.863 1.00 20.53 235 LEU G CA 1
ATOM 2391 C C . LEU G 1 64 ? -22.265 12.753 20.628 1.00 10.77 235 LEU G C 1
ATOM 2392 O O . LEU G 1 64 ? -21.742 12.931 19.524 1.00 15.54 235 LEU G O 1
ATOM 2397 N N . TRP G 1 65 ? -23.291 11.921 20.803 1.00 15.91 236 TRP G N 1
ATOM 2398 C CA . TRP G 1 65 ? -23.782 11.129 19.681 1.00 20.20 236 TRP G CA 1
ATOM 2399 C C . TRP G 1 65 ? -24.368 12.017 18.591 1.00 22.04 236 TRP G C 1
ATOM 2400 O O . TRP G 1 65 ? -24.148 11.773 17.397 1.00 14.18 236 TRP G O 1
ATOM 2411 N N . ASP G 1 66 ? -25.127 13.044 18.983 1.00 18.70 237 ASP G N 1
ATOM 2412 C CA . ASP G 1 66 ? -25.662 13.983 18.002 1.00 19.17 237 ASP G CA 1
ATOM 2413 C C . ASP G 1 66 ? -24.541 14.583 17.167 1.00 16.78 237 ASP G C 1
ATOM 2414 O O . ASP G 1 66 ? -24.652 14.682 15.940 1.00 19.61 237 ASP G O 1
ATOM 2419 N N . TYR G 1 67 ? -23.440 14.961 17.820 1.00 18.56 238 TYR G N 1
ATOM 2420 C CA . TYR G 1 67 ? -22.291 15.516 17.114 1.00 21.74 238 TYR G CA 1
ATOM 2421 C C . TYR G 1 67 ? -21.599 14.462 16.257 1.00 22.05 238 TYR G C 1
ATOM 2422 O O . TYR G 1 67 ? -21.228 14.732 15.107 1.00 20.58 238 TYR G O 1
ATOM 2431 N N . VAL G 1 68 ? -21.418 13.256 16.796 1.0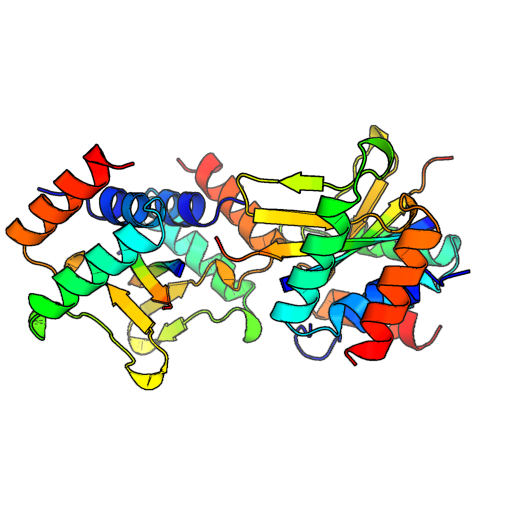0 15.86 239 VAL G N 1
ATOM 2432 C CA . VAL G 1 68 ? -20.717 12.208 16.060 1.00 17.63 239 VAL G CA 1
ATOM 2433 C C . VAL G 1 68 ? -21.536 11.766 14.850 1.00 14.50 239 VAL G C 1
ATOM 2434 O O . VAL G 1 68 ? -21.019 11.677 13.731 1.00 14.86 239 VAL G O 1
ATOM 2438 N N . LYS G 1 69 ? -22.825 11.482 15.061 1.00 16.23 240 LYS G N 1
ATOM 2439 C CA . LYS G 1 69 ? -23.702 11.053 13.971 1.00 18.37 240 LYS G CA 1
ATOM 2440 C C . LYS G 1 69 ? -23.679 12.040 12.809 1.00 19.23 240 LYS G C 1
ATOM 2441 O O . LYS G 1 69 ? -23.564 11.650 11.639 1.00 16.67 240 LYS G O 1
ATOM 2447 N N . LYS G 1 70 ? -23.785 13.331 13.119 1.00 17.76 241 LYS G N 1
ATOM 2448 C CA . LYS G 1 70 ? -23.838 14.347 12.074 1.00 22.14 241 LYS G CA 1
ATOM 2449 C C . LYS G 1 70 ? -22.504 14.493 11.344 1.00 18.14 241 LYS G C 1
ATOM 2450 O O . LYS G 1 70 ? -22.485 14.849 10.160 1.00 15.81 241 LYS G O 1
ATOM 2456 N N . ASN G 1 71 ? -21.385 14.204 12.011 1.00 20.15 242 ASN G N 1
ATOM 2457 C CA . ASN G 1 71 ? -20.065 14.466 11.450 1.00 17.36 242 ASN G CA 1
ATOM 2458 C C . ASN G 1 71 ? -19.332 13.217 10.977 1.00 23.24 242 ASN G C 1
ATOM 2459 O O . ASN G 1 71 ? -18.168 13.316 10.569 1.00 22.21 242 ASN G O 1
ATOM 2464 N N . THR G 1 72 ? -19.965 12.053 11.028 1.00 17.46 243 THR G N 1
ATOM 2465 C CA . THR G 1 72 ? -19.380 10.835 10.489 1.00 19.86 243 THR G CA 1
ATOM 2466 C C . THR G 1 72 ? -20.421 10.107 9.639 1.00 17.81 243 THR G C 1
ATOM 2467 O O . THR G 1 72 ? -20.109 9.111 8.994 1.00 23.41 243 THR G O 1
ATOM 2471 N N . GLU H 2 1 ? -21.250 -6.843 29.654 1.00 40.13 1392 GLU H N 1
ATOM 2472 C CA . GLU H 2 1 ? -20.018 -7.628 29.726 1.00 39.64 1392 GLU H CA 1
ATOM 2473 C C . GLU H 2 1 ? -18.939 -7.206 28.714 1.00 23.91 1392 GLU H C 1
ATOM 2474 O O . GLU H 2 1 ? -17.771 -7.125 29.085 1.00 22.02 1392 GLU H O 1
ATOM 2480 N N . PRO H 2 2 ? -19.302 -6.949 27.435 1.00 23.47 1393 PRO H N 1
ATOM 2481 C CA . PRO H 2 2 ? -18.351 -6.253 26.558 1.00 20.03 1393 PRO H CA 1
ATOM 2482 C C . PRO H 2 2 ? -18.468 -4.747 26.713 1.00 24.67 1393 PRO H C 1
ATOM 2483 O O . PRO H 2 2 ? -19.578 -4.207 26.683 1.00 16.23 1393 PRO H O 1
ATOM 2487 N N . LYS H 2 3 ? -17.343 -4.061 26.890 1.00 16.93 1394 LYS H N 1
ATOM 2488 C CA . LYS H 2 3 ? -17.329 -2.607 26.931 1.00 16.35 1394 LYS H CA 1
ATOM 2489 C C . LYS H 2 3 ? -16.242 -2.101 26.003 1.00 17.33 1394 LYS H C 1
ATOM 2490 O O . LYS H 2 3 ? -15.107 -2.588 26.044 1.00 18.94 1394 LYS H O 1
ATOM 2496 N N . LEU H 2 4 ? -16.592 -1.132 25.171 1.00 7.51 1395 LEU H N 1
ATOM 2497 C CA . LEU H 2 4 ? -15.622 -0.451 24.331 1.00 12.06 1395 LEU H CA 1
ATOM 2498 C C . LEU H 2 4 ? -15.085 0.743 25.102 1.00 11.96 1395 LEU H C 1
ATOM 2499 O O . LEU H 2 4 ? -15.857 1.605 25.532 1.00 15.73 1395 LEU H O 1
ATOM 2504 N N . LEU H 2 5 ? -13.771 0.782 25.285 1.00 12.12 1396 LEU H N 1
ATOM 2505 C CA . LEU H 2 5 ? -13.094 1.926 25.870 1.00 14.21 1396 LEU H CA 1
ATOM 2506 C C . LEU H 2 5 ? -12.396 2.687 24.751 1.00 13.60 1396 LEU H C 1
ATOM 2507 O O . LEU H 2 5 ? -11.727 2.079 23.909 1.00 14.67 1396 LEU H O 1
ATOM 2512 N N . LEU H 2 6 ? -12.557 4.010 24.737 1.00 9.37 1397 LEU H N 1
ATOM 2513 C CA . LEU H 2 6 ? -11.950 4.861 23.720 1.00 5.49 1397 LEU H CA 1
ATOM 2514 C C . LEU H 2 6 ? -10.656 5.452 24.269 1.00 12.47 1397 LEU H C 1
ATOM 2515 O O . LEU H 2 6 ? -10.680 6.321 25.149 1.00 12.46 1397 LEU H O 1
ATOM 2520 N N . LYS H 2 7 ? -9.530 4.981 23.747 1.00 10.25 1398 LYS H N 1
ATOM 2521 C CA . LYS H 2 7 ? -8.218 5.507 24.087 1.00 9.65 1398 LYS H CA 1
ATOM 2522 C C . LYS H 2 7 ? -7.825 6.548 23.047 1.00 16.41 1398 LYS H C 1
ATOM 2523 O O . LYS H 2 7 ? -7.936 6.296 21.842 1.00 15.09 1398 LYS H O 1
ATOM 2529 N N . ILE H 2 8 ? -7.399 7.725 23.510 1.00 10.16 1399 ILE H N 1
ATOM 2530 C CA . ILE H 2 8 ? -6.968 8.809 22.633 1.00 13.87 1399 ILE H CA 1
ATOM 2531 C C . ILE H 2 8 ? -5.588 9.269 23.075 1.00 17.35 1399 ILE H C 1
ATOM 2532 O O . ILE H 2 8 ? -5.383 9.609 24.246 1.00 14.97 1399 ILE H O 1
ATOM 2537 N N . ASN H 2 9 ? -4.648 9.280 22.142 1.00 13.30 1400 ASN H N 1
ATOM 2538 C CA . ASN H 2 9 ? -3.270 9.668 22.415 1.00 17.56 1400 ASN H CA 1
ATOM 2539 C C . ASN H 2 9 ? -3.006 10.980 21.690 1.00 18.26 1400 ASN H C 1
ATOM 2540 O O . ASN H 2 9 ? -3.050 11.030 20.459 1.00 15.60 1400 ASN H O 1
ATOM 2545 N N . LEU H 2 10 ? -2.752 12.041 22.451 1.00 18.91 1401 LEU H N 1
ATOM 2546 C CA . LEU H 2 10 ? -2.500 13.358 21.863 1.00 23.28 1401 LEU H CA 1
ATOM 2547 C C . LEU H 2 10 ? -1.047 13.495 21.416 1.00 23.05 1401 LEU H C 1
ATOM 2548 O O . LEU H 2 10 ? -0.176 12.757 21.880 1.00 27.99 1401 LEU H O 1
#

Organism: Saccharomyces cerevisiae (strain ATCC 204508 / S288c) (NCBI:txid559292)

GO terms:
  GO:0016251 RNA polymerase II general transcription initiation factor activity (F, IDA)
  GO:0005634 nucleus (C, IDA)
  GO:0003677 DNA binding (F, IDA)
  GO:0005669 transcription factor TFIID complex (C, IDA)
  GO:0005674 transcription factor TFIIF complex (C, IDA)
  GO:0016514 SWI/SNF complex (C, IDA)
  GO:0016592 mediator complex (C, IDA)
  GO:0031011 Ino80 complex (C, IDA)
  GO:0033100 NuA3 histone acetyltransferase complex (C, IDA)
  GO:1990467 NuA3a histone acetyltransferase complex (C, IDA)
  GO:1990468 NuA3b histone acetyltransferase complex (C, IDA)
  GO:0006338 chromatin remodeling (P, IDA)
  GO:0006366 transcription by RNA polymerase II (P, IDA)
  GO:0006367 transcription initiation at RNA polymerase II promoter (P, IDA)
  GO:0005674 transcription factor TFIIF complex (C, IPI)
  GO:0031011 Ino80 complex (C, IPI)
  GO:0005515 protein binding (F, IPI)
  GO:0045944 positive regulation of transcription by RNA polymerase II (P, IDA)
  GO:0006355 regulation of DNA-templated transcription (P, IDA)
  GO:0006357 regulation of transcription by RNA polymerase II (P, IDA)

Radius of gyration: 21.78 Å; Cα contacts (8 Å, |Δi|>4): 481; chains: 8; bounding box: 55×49×53 Å

Foldseek 3Di:
DDDVVVLVVLLVVADPVLNVVLVVLDVVPDDVQQVWDQPPVVRDIDGDPVRDDPVSSVVSSVSSVVRD/DDDDDDDDDDDD/DDDPHFDQVVLVVLLVVDDPVVNVVLVVVCVVPDDVQQPWDQPPVVRDTDGDSVRDHVVSRCVSCVVSVVD/DDDDDDDDDDDD/DPVVVLVVLLVVADPVLNVVLVVVCVVPDDVQQVWDDPPVVRDIDGDVVSDDPVSSVVSVVSSVVRD/DDDDDDDDDD/DDPVVVLVVLLVVDPPVVNVVVVVVCVVPDDVQQVWDAPPVVRDIDGDLVSDDPVSSVVSCVVSVVRD/DDDDDDDDDD